Protein 4FK9 (pdb70)

Nearest PDB structures (foldseek):
  4fk9-assembly1_A  TM=1.003E+00  e=1.245E-72  Streptomyces sp. SirexAA-E
  3wsu-assembly2_B  TM=1.000E+00  e=9.351E-59  Streptomyces thermolilacinus
  4y7e-assembly1_A  TM=9.991E-01  e=8.243E-59  Streptomyces thermolilacinus
  1bqc-assembly1_A  TM=9.836E-01  e=2.070E-48  Thermobifida fusca
  2man-assembly1_A  TM=9.759E-01  e=9.393E-48  Thermobifida fusca

Radius of gyration: 19.08 Å; Cα contacts (8 Å, |Δi|>4): 716; chains: 1; bounding box: 40×69×50 Å

B-factor: mean 12.65, std 7.46, range [4.68, 50.33]

Solvent-accessible surface area: 13234 Å² total; per-residue (Å²): 159,136,120,134,134,157,95,168,102,165,133,141,200,167,129,97,74,35,3,1,48,18,50,142,17,81,12,12,3,47,92,49,67,70,12,40,5,2,0,0,0,1,5,4,17,90,68,100,73,58,61,113,3,0,23,26,0,40,90,13,33,0,1,0,0,0,0,0,0,0,6,36,108,99,80,87,106,16,44,49,128,44,0,38,70,6,4,58,124,0,64,69,47,112,0,0,1,0,0,0,0,16,1,1,18,0,73,48,93,42,108,44,5,1,50,11,75,63,0,0,72,17,0,60,56,3,55,135,40,0,56,57,37,18,48,43,0,0,0,0,1,1,2,18,4,28,0,77,49,100,5,69,23,0,24,74,46,2,29,54,4,0,90,63,0,24,94,30,45,5,18,0,0,0,0,5,1,0,0,7,78,0,31,4,159,112,20,18,0,88,80,46,0,144,68,0,44,87,23,5,113,64,16,12,0,8,0,1,0,0,0,38,11,29,9,56,59,52,70,85,0,43,74,6,0,53,29,4,61,122,57,45,14,1,5,2,0,0,7,0,1,2,41,69,75,160,171,25,76,2,29,34,78,23,1,1,31,6,0,73,139,45,18,10,7,1,0,0,24,1,3,1,20,38,149,90,70,69,32,6,0,0,53,109,26,47,71,122,120,58,18,102,6,0,88,42,0,12,100,13,90,28,0,0,79,117,20,22,195,70,2,79,50,50

Structure (mmCIF, N/CA/C/O backbone):
data_4FK9
#
_entry.id   4FK9
#
_cell.length_a   62.805
_cell.length_b   102.360
_cell.length_c   45.346
_cell.angle_alpha   90.000
_cell.angle_beta   90.000
_cell.angle_gamma   90.000
#
_symmetry.space_group_name_H-M   'P 21 21 2'
#
loop_
_entity.id
_entity.type
_entity.pdbx_description
1 polymer 'Cellulose-binding family II'
2 non-polymer 'MAGNESIUM ION'
3 non-polymer 'CHLORIDE ION'
4 water water
#
loop_
_atom_site.group_PDB
_atom_site.id
_atom_site.type_symbol
_atom_site.label_atom_id
_atom_site.label_alt_id
_atom_site.label_comp_id
_atom_site.label_asym_id
_atom_site.label_entity_id
_atom_site.label_seq_id
_atom_site.pdbx_PDB_ins_code
_atom_site.Cartn_x
_atom_site.Cartn_y
_atom_site.Cartn_z
_atom_site.occupancy
_atom_site.B_iso_or_equiv
_atom_site.auth_seq_id
_atom_site.auth_comp_id
_atom_site.auth_asym_id
_atom_site.auth_atom_id
_atom_site.pdbx_PDB_model_num
ATOM 1 N N . HIS A 1 5 ? -29.820 -32.261 -41.557 1.00 25.54 35 HIS A N 1
ATOM 2 C CA . HIS A 1 5 ? -28.396 -32.427 -41.286 1.00 24.88 35 HIS A CA 1
ATOM 3 C C . HIS A 1 5 ? -27.744 -31.069 -41.074 1.00 24.60 35 HIS A C 1
ATOM 4 O O . HIS A 1 5 ? -28.147 -30.077 -41.681 1.00 25.54 35 HIS A O 1
ATOM 9 N N . HIS A 1 6 ? -26.721 -31.017 -40.233 0.53 22.92 36 HIS A N 1
ATOM 10 C CA . HIS A 1 6 ? -25.984 -29.779 -40.045 0.53 20.92 36 HIS A CA 1
ATOM 11 C C . HIS A 1 6 ? -25.054 -29.541 -41.238 0.53 19.96 36 HIS A C 1
ATOM 12 O O . HIS A 1 6 ? -24.492 -30.481 -41.791 0.53 19.90 36 HIS A O 1
ATOM 27 N N . HIS A 1 7 ? -24.899 -28.281 -41.631 0.54 19.52 37 HIS A N 1
ATOM 28 C CA . HIS A 1 7 ? -24.097 -27.933 -42.804 0.54 19.46 37 HIS A CA 1
ATOM 29 C C . HIS A 1 7 ? -22.642 -28.406 -42.672 0.54 18.72 37 HIS A C 1
ATOM 30 O O . HIS A 1 7 ? -21.946 -28.605 -43.664 0.54 17.97 37 HIS A O 1
ATOM 45 N N . HIS A 1 8 ? -22.205 -28.579 -41.433 1.00 18.83 38 HIS A N 1
ATOM 46 C CA . HIS A 1 8 ? -20.918 -29.190 -41.110 1.00 17.97 38 HIS A CA 1
ATOM 47 C C . HIS A 1 8 ? -19.725 -28.463 -41.750 1.00 17.95 38 HIS A C 1
ATOM 48 O O . HIS A 1 8 ? -18.746 -29.085 -42.158 1.00 20.34 38 HIS A O 1
ATOM 63 N N . HIS A 1 9 ? -19.785 -27.139 -41.751 0.57 16.33 39 HIS A N 1
ATOM 64 C CA . HIS A 1 9 ? -18.723 -26.322 -42.319 0.57 15.77 39 HIS A CA 1
ATOM 65 C C . HIS A 1 9 ? -17.730 -26.020 -41.208 0.57 14.35 39 HIS A C 1
ATOM 66 O O . HIS A 1 9 ? -18.096 -25.967 -40.031 0.57 13.52 39 HIS A O 1
ATOM 81 N N . HIS A 1 10 ? -16.475 -25.833 -41.599 1.00 14.87 40 HIS A N 1
ATOM 82 C CA . HIS A 1 10 ? -15.402 -25.472 -40.684 1.00 14.89 40 HIS A CA 1
ATOM 83 C C . HIS A 1 10 ? -14.605 -24.287 -41.201 1.00 17.22 40 HIS A C 1
ATOM 84 O O . HIS A 1 10 ? -13.534 -24.429 -41.798 1.00 17.95 40 HIS A O 1
ATOM 99 N N . ALA A 1 11 ? -15.169 -23.109 -40.974 1.00 19.05 41 ALA A N 1
ATOM 100 C CA . ALA A 1 11 ? -14.555 -21.857 -41.371 1.00 20.89 41 ALA A CA 1
ATOM 101 C C . ALA A 1 11 ? -13.875 -21.203 -40.175 1.00 22.10 41 ALA A C 1
ATOM 102 O O . ALA A 1 11 ? -14.206 -21.476 -39.019 1.00 19.07 41 ALA A O 1
ATOM 109 N N . ILE A 1 12 ? -12.919 -20.325 -40.454 1.00 27.43 42 ILE A N 1
ATOM 110 C CA . ILE A 1 12 ? -12.377 -19.458 -39.420 1.00 32.74 42 ILE A CA 1
ATOM 111 C C . ILE A 1 12 ? -12.695 -18.020 -39.797 1.00 36.39 42 ILE A C 1
ATOM 112 O O . ILE A 1 12 ? -12.781 -17.680 -40.977 1.00 37.16 42 ILE A O 1
ATOM 128 N N . ALA A 1 13 ? -12.891 -17.181 -38.788 0.53 39.11 43 ALA A N 1
ATOM 129 C CA . ALA A 1 13 ? -13.341 -15.817 -39.020 0.53 41.51 43 ALA A CA 1
ATOM 130 C C . ALA A 1 13 ? -12.178 -14.844 -39.130 0.53 41.87 43 ALA A C 1
ATOM 131 O O . ALA A 1 13 ? -11.328 -14.773 -38.243 0.53 43.57 43 ALA A O 1
ATOM 138 N N . GLU A 1 14 ? -12.140 -14.104 -40.233 0.0000 30.00 44 GLU A N 1
ATOM 139 C CA . GLU A 1 14 ? -11.307 -12.916 -40.317 0.0000 30.00 44 GLU A CA 1
ATOM 140 C C . GLU A 1 14 ? -12.084 -11.798 -39.644 0.0000 30.00 44 GLU A C 1
ATOM 141 O O . GLU A 1 14 ? -13.314 -11.831 -39.609 0.0000 30.00 44 GLU A O 1
ATOM 153 N N . ASN A 1 15 ? -11.379 -10.812 -39.105 0.0000 30.00 45 ASN A N 1
ATOM 154 C CA . ASN A 1 15 ? -12.051 -9.691 -38.464 0.0000 30.00 45 ASN A CA 1
ATOM 155 C C . ASN A 1 15 ? -12.698 -8.796 -39.515 0.0000 30.00 45 ASN A C 1
ATOM 156 O O . ASN A 1 15 ? -12.190 -8.668 -40.629 0.0000 30.00 45 ASN A O 1
ATOM 166 N N . LEU A 1 16 ? -13.824 -8.188 -39.157 1.00 33.56 46 LEU A N 1
ATOM 167 C CA . LEU A 1 16 ? -14.550 -7.309 -40.069 1.00 30.61 46 LEU A CA 1
ATOM 168 C C . LEU A 1 16 ? -13.597 -6.379 -40.814 1.00 26.55 46 LEU A C 1
ATOM 169 O O . LEU A 1 16 ? -12.700 -5.782 -40.212 1.00 26.40 46 LEU A O 1
ATOM 185 N N . TYR A 1 17 ? -13.794 -6.267 -42.126 1.00 22.94 47 TYR A N 1
ATOM 186 C CA . TYR A 1 17 ? -12.971 -5.400 -42.960 1.00 19.88 47 TYR A CA 1
ATOM 187 C C . TYR A 1 17 ? -13.120 -3.961 -42.466 1.00 17.75 47 TYR A C 1
ATOM 188 O O . TYR A 1 17 ? -12.130 -3.247 -42.297 1.00 17.90 47 TYR A O 1
ATOM 206 N N . PHE A 1 18 ? -14.363 -3.547 -42.230 1.00 15.95 48 PHE A N 1
ATOM 207 C CA . PHE A 1 18 ? -14.672 -2.183 -41.807 1.00 14.44 48 PHE A CA 1
ATOM 208 C C . PHE A 1 18 ? -15.198 -2.208 -40.387 1.00 14.95 48 PHE A C 1
ATOM 209 O O . PHE A 1 18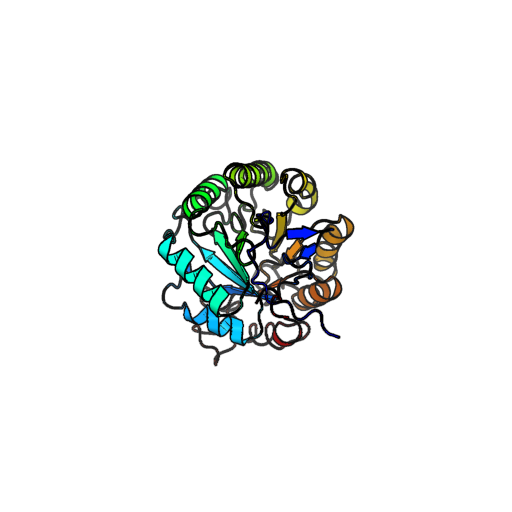 ? -16.039 -3.039 -40.038 1.00 15.77 48 PHE A O 1
ATOM 226 N N . GLN A 1 19 ? -14.673 -1.307 -39.564 1.00 14.55 49 GLN A N 1
ATOM 227 C CA . GLN A 1 19 ? -15.122 -1.140 -38.188 1.00 15.18 49 GLN A CA 1
ATOM 228 C C . GLN A 1 19 ? -15.115 0.335 -37.843 1.00 14.42 49 GLN A C 1
ATOM 229 O O . GLN A 1 19 ? -14.399 1.112 -38.462 1.00 15.97 49 GLN A O 1
ATOM 243 N N . SER A 1 20 ? -15.894 0.716 -36.839 1.00 13.80 50 SER A N 1
ATOM 244 C CA . SER A 1 20 ? -15.962 2.110 -36.417 1.00 13.31 50 SER A CA 1
ATOM 245 C C . SER A 1 20 ? -14.786 2.507 -35.542 1.00 11.20 50 SER A C 1
ATOM 246 O O . SER A 1 20 ? -14.361 1.752 -34.669 1.00 11.88 50 SER A O 1
ATOM 254 N N . ALA A 1 21 ? -14.282 3.717 -35.754 1.00 9.90 51 ALA A N 1
ATOM 255 C CA . ALA A 1 21 ? -13.274 4.268 -34.856 1.00 9.20 51 ALA A CA 1
ATOM 256 C C . ALA A 1 21 ? -13.863 4.503 -33.462 1.00 8.47 51 ALA A C 1
ATOM 257 O O . ALA A 1 21 ? -13.198 4.257 -32.460 1.00 9.45 51 ALA A O 1
ATOM 264 N N . ALA A 1 22 ? -15.090 5.011 -33.393 1.00 7.82 52 ALA A N 1
ATOM 265 C CA . ALA A 1 22 ? -15.710 5.304 -32.104 1.00 7.75 52 ALA A CA 1
ATOM 266 C C . ALA A 1 22 ? -16.056 4.016 -31.376 1.00 6.92 52 ALA A C 1
ATOM 267 O O . ALA A 1 22 ? -16.446 3.019 -31.998 1.00 8.77 52 ALA A O 1
ATOM 274 N N . GLY A 1 23 ? -15.937 4.072 -30.054 1.00 6.51 53 GLY A N 1
ATOM 275 C CA . GLY A 1 23 ? -16.336 3.000 -29.159 1.00 6.36 53 GLY A CA 1
ATOM 276 C C . GLY A 1 23 ? -17.515 3.503 -28.335 1.00 6.26 53 GLY A C 1
ATOM 277 O O . GLY A 1 23 ? -18.654 3.480 -28.788 1.00 7.09 53 GLY A O 1
ATOM 281 N N . LEU A 1 24 ? -17.241 3.996 -27.130 1.00 6.24 54 LEU A N 1
ATOM 282 C CA . LEU A 1 24 ? -18.232 4.752 -26.366 1.00 6.50 54 LEU A CA 1
ATOM 283 C C . LEU A 1 24 ? -18.679 5.937 -27.202 1.00 6.52 54 LEU A C 1
ATOM 284 O O . LEU A 1 24 ? -17.854 6.648 -27.779 1.00 7.06 54 LEU A O 1
ATOM 300 N N . HIS A 1 25 ? -19.981 6.167 -27.275 1.00 6.89 55 HIS A N 1
ATOM 301 C CA . HIS A 1 25 ? -20.489 7.231 -28.116 1.00 7.17 55 HIS A CA 1
ATOM 302 C C . HIS A 1 25 ? -21.822 7.724 -27.572 1.00 7.30 55 HIS A C 1
ATOM 303 O O . HIS A 1 25 ? -22.373 7.150 -26.635 1.00 8.22 55 HIS A O 1
ATOM 318 N N . ILE A 1 26 ? -22.338 8.788 -28.165 1.00 7.53 56 ILE A N 1
ATOM 319 C CA . ILE A 1 26 ? -23.615 9.357 -27.766 1.00 8.26 56 ILE A CA 1
ATOM 320 C C . ILE A 1 26 ? -24.681 8.992 -28.785 1.00 9.44 56 ILE A C 1
ATOM 321 O O . ILE A 1 26 ? -24.476 9.115 -29.993 1.00 10.95 56 ILE A O 1
ATOM 337 N N . SER A 1 27 ? -25.825 8.551 -28.284 1.00 10.02 57 SER A N 1
ATOM 338 C CA . SER A 1 27 ? -26.997 8.289 -29.110 1.00 12.02 57 SER A CA 1
ATOM 339 C C . SER A 1 27 ? -28.212 8.835 -28.378 1.00 11.90 57 SER A C 1
ATOM 340 O O . SER A 1 27 ? -28.467 8.456 -27.236 1.00 11.09 57 SER A O 1
ATOM 348 N N . ASP A 1 28 ? -28.929 9.749 -29.021 1.00 13.34 58 ASP A N 1
ATOM 349 C CA . ASP A 1 28 ? -30.150 10.303 -28.448 1.00 14.84 58 ASP A CA 1
ATOM 350 C C . ASP A 1 28 ? -29.942 10.823 -27.028 1.00 12.85 58 ASP A C 1
ATOM 351 O O . ASP A 1 28 ? -30.750 10.588 -26.127 1.00 13.28 58 ASP A O 1
ATOM 360 N N . GLY A 1 29 ? -28.847 11.541 -26.833 1.00 12.10 59 GLY A N 1
ATOM 361 C CA . GLY A 1 29 ? -28.611 12.210 -25.570 1.00 11.34 59 GLY A CA 1
ATOM 362 C C . GLY A 1 29 ? -28.147 11.307 -24.446 1.00 9.32 59 GLY A C 1
ATOM 363 O O . GLY A 1 29 ? -28.151 11.735 -23.294 1.00 10.16 59 GLY A O 1
ATOM 367 N N . ARG A 1 30 ? -27.740 10.080 -24.766 1.00 8.71 60 ARG A N 1
ATOM 368 C CA . ARG A 1 30 ? -27.278 9.129 -23.761 1.00 7.95 60 ARG A CA 1
ATOM 369 C C . ARG A 1 30 ? -25.941 8.530 -24.176 1.00 7.35 60 ARG A C 1
ATOM 370 O O . ARG A 1 30 ? -25.580 8.534 -25.352 1.00 8.59 60 ARG A O 1
ATOM 391 N N . LEU A 1 31 ? -25.197 8.036 -23.187 1.00 7.05 61 LEU A N 1
ATOM 392 C CA . LEU A 1 31 ? -23.895 7.415 -23.413 1.00 7.18 61 LEU A CA 1
ATOM 393 C C . LEU A 1 31 ? -24.095 5.926 -23.633 1.00 6.64 61 LEU A C 1
ATOM 394 O O . LEU A 1 31 ? -24.712 5.250 -22.802 1.00 7.63 61 LEU A O 1
ATOM 410 N N . VAL A 1 32 ? -23.586 5.421 -24.748 1.00 7.20 62 VAL A N 1
ATOM 411 C CA . VAL A 1 32 ? -23.777 4.037 -25.124 1.00 7.82 62 VAL A CA 1
ATOM 412 C C . VAL A 1 32 ? -22.439 3.416 -25.511 1.00 7.39 62 VAL A C 1
ATOM 413 O O . VAL A 1 32 ? -21.531 4.077 -26.026 1.00 8.53 62 VAL A O 1
ATOM 426 N N . GLU A 1 33 ? -22.305 2.129 -25.223 1.00 7.50 63 GLU A N 1
ATOM 427 C CA . GLU A 1 33 ? -21.119 1.383 -25.598 1.00 7.54 63 GLU A CA 1
ATOM 428 C C . GLU A 1 33 ? -21.168 1.057 -27.093 1.00 8.44 63 GLU A C 1
ATOM 429 O O . GLU A 1 33 ? -22.201 1.247 -27.752 1.00 9.59 63 GLU A O 1
ATOM 441 N N . GLY A 1 34 ? -20.056 0.573 -27.641 1.00 8.80 64 GLY A N 1
ATOM 442 C CA . GLY A 1 34 ? -20.011 0.239 -29.058 1.00 10.15 64 GLY A CA 1
ATOM 443 C C . GLY A 1 34 ? -21.056 -0.789 -29.470 1.00 10.84 64 GLY A C 1
ATOM 444 O O . GLY A 1 34 ? -21.531 -0.782 -30.598 1.00 12.84 64 GLY A O 1
ATOM 448 N N . ASN A 1 35 ? -21.410 -1.676 -28.543 1.00 10.42 65 ASN A N 1
ATOM 449 C CA . ASN A 1 35 ? -22.425 -2.688 -28.785 1.00 12.01 65 ASN A CA 1
ATOM 450 C C . ASN A 1 35 ? -23.854 -2.173 -28.645 1.00 12.70 65 ASN A C 1
ATOM 451 O O . ASN A 1 35 ? -24.796 -2.942 -28.790 1.00 14.47 65 ASN A O 1
ATOM 462 N N . GLY A 1 36 ? -24.016 -0.877 -28.389 1.00 12.08 66 GLY A N 1
ATOM 463 C CA . GLY A 1 36 ? -25.329 -0.268 -28.303 1.00 12.35 66 GLY A CA 1
ATOM 464 C C . GLY A 1 36 ? -25.927 -0.174 -26.909 1.00 11.96 66 GLY A C 1
ATOM 465 O O . GLY A 1 36 ? -26.968 0.462 -26.739 1.00 13.83 66 GLY A O 1
ATOM 469 N N . ASN A 1 37 ? -25.305 -0.808 -25.918 1.00 10.06 67 ASN A N 1
ATOM 470 C CA . ASN A 1 37 ? -25.873 -0.821 -24.580 1.00 9.48 67 ASN A CA 1
ATOM 471 C C . ASN A 1 37 ? -25.680 0.502 -23.843 1.00 8.37 67 ASN A C 1
ATOM 472 O O . ASN A 1 37 ? -24.582 1.054 -23.797 1.00 8.75 67 ASN A O 1
ATOM 483 N N . ASP A 1 38 ? -26.756 0.999 -23.247 1.00 8.32 68 ASP A N 1
ATOM 484 C CA . ASP A 1 38 ? -26.711 2.206 -22.435 1.00 8.27 68 ASP A CA 1
ATOM 485 C C . ASP A 1 38 ? -25.738 2.026 -21.276 1.00 7.74 68 ASP A C 1
ATOM 486 O O . ASP A 1 38 ? -25.721 0.957 -20.652 1.00 8.64 68 ASP A O 1
ATOM 495 N N . PHE A 1 39 ? -24.967 3.066 -20.965 1.00 7.16 69 PHE A N 1
ATOM 496 C CA . PHE A 1 39 ? -23.999 3.013 -19.881 1.00 7.11 69 PHE A CA 1
ATOM 497 C C . PHE A 1 39 ? -24.210 4.203 -18.946 1.00 7.09 69 PHE A C 1
ATOM 498 O O . PHE A 1 39 ? -24.167 5.373 -19.378 1.00 7.67 69 PHE A O 1
ATOM 515 N N . VAL A 1 40 ? -24.432 3.894 -17.665 1.00 6.62 70 VAL A N 1
ATOM 516 C CA . VAL A 1 40 ? -24.667 4.902 -16.638 1.00 6.88 70 VAL A CA 1
ATOM 517 C C . VAL A 1 40 ? -23.490 4.852 -15.661 1.00 6.57 70 VAL A C 1
ATOM 518 O O . VAL A 1 40 ? -23.338 3.894 -14.883 1.00 6.61 70 VAL A O 1
ATOM 531 N N . MET A 1 41 ? -22.621 5.856 -15.720 1.00 6.20 71 MET A N 1
ATOM 532 C CA . MET A 1 41 ? -21.435 5.863 -14.866 1.00 6.17 71 MET A CA 1
ATOM 533 C C . MET A 1 41 ? -21.837 5.930 -13.398 1.00 5.79 71 MET A C 1
ATOM 534 O O . MET A 1 41 ? -22.690 6.740 -13.009 1.00 6.06 71 MET A O 1
ATOM 548 N N . ARG A 1 42 ? -21.195 5.087 -12.592 1.00 5.64 72 ARG A N 1
ATOM 549 C CA . ARG A 1 42 ? -21.340 5.096 -11.140 1.00 6.20 72 ARG A CA 1
ATOM 550 C C . ARG A 1 42 ? -19.934 4.885 -10.610 1.00 6.19 72 ARG A C 1
ATOM 551 O O . ARG A 1 42 ? -19.427 3.765 -10.598 1.00 7.59 72 ARG A O 1
ATOM 572 N N . GLY A 1 43 ? -19.273 5.959 -10.202 1.00 6.41 73 GLY A N 1
ATOM 573 C CA . GLY A 1 43 ? -17.864 5.845 -9.917 1.00 7.00 73 GLY A CA 1
ATOM 574 C C . GLY A 1 43 ? -17.309 6.888 -8.992 1.00 5.81 73 GLY A C 1
ATOM 575 O O . GLY A 1 43 ? -18.034 7.587 -8.287 1.00 6.04 73 GLY A O 1
ATOM 579 N N . ILE A 1 44 ? -15.983 6.968 -9.018 1.00 5.59 74 ILE A N 1
ATOM 580 C CA . ILE A 1 44 ? -15.197 7.669 -8.019 1.00 5.42 74 ILE A CA 1
ATOM 581 C C . ILE A 1 44 ? -14.024 8.373 -8.699 1.00 5.12 74 ILE A C 1
ATOM 582 O O . ILE A 1 44 ? -13.397 7.815 -9.594 1.00 5.90 74 ILE A O 1
ATOM 598 N N . ASN A 1 45 ? -13.734 9.590 -8.238 1.00 5.07 75 ASN A N 1
ATOM 599 C CA . ASN A 1 45 ? -12.529 10.328 -8.615 1.00 5.23 75 ASN A CA 1
ATOM 600 C C . ASN A 1 45 ? -11.327 9.892 -7.771 1.00 5.44 75 ASN A C 1
ATOM 601 O O . ASN A 1 45 ? -11.449 9.766 -6.557 1.00 6.16 75 ASN A O 1
ATOM 612 N N . HIS A 1 46 ? -10.185 9.683 -8.423 1.00 5.56 76 HIS A N 1
ATOM 613 C CA . HIS A 1 46 ? -8.926 9.366 -7.755 1.00 5.62 76 HIS A CA 1
ATOM 614 C C . HIS A 1 46 ? -7.845 10.354 -8.183 1.00 5.77 76 HIS A C 1
ATOM 615 O O . HIS A 1 46 ? -7.571 10.511 -9.383 1.00 5.57 76 HIS A O 1
ATOM 630 N N . ALA A 1 47 ? -7.232 11.000 -7.188 1.00 5.95 77 ALA A N 1
ATOM 631 C CA . ALA A 1 47 ? -6.245 12.054 -7.386 1.00 6.53 77 ALA A CA 1
ATOM 632 C C . ALA A 1 47 ? -4.841 11.505 -7.707 1.00 6.40 77 ALA A C 1
ATOM 633 O O . ALA A 1 47 ? -3.850 11.789 -7.022 1.00 7.36 77 ALA A O 1
ATOM 640 N N . HIS A 1 48 ? -4.761 10.749 -8.792 1.00 6.17 78 HIS A N 1
ATOM 641 C CA . HIS A 1 48 ? -3.545 10.063 -9.193 1.00 6.15 78 HIS A CA 1
ATOM 642 C C . HIS A 1 48 ? -2.329 10.984 -9.288 1.00 6.10 78 HIS A C 1
ATOM 643 O O . HIS A 1 48 ? -1.244 10.621 -8.814 1.00 6.43 78 HIS A O 1
ATOM 658 N N . THR A 1 49 ? -2.473 12.154 -9.913 1.00 6.07 79 THR A N 1
ATOM 659 C CA . THR A 1 49 ? -1.295 12.977 -10.167 1.00 6.70 79 THR A CA 1
ATOM 660 C C . THR A 1 49 ? -0.585 13.416 -8.887 1.00 7.32 79 THR A C 1
ATOM 661 O O . THR A 1 49 ? 0.627 13.635 -8.886 1.00 8.03 79 THR A O 1
ATOM 672 N N . TRP A 1 50 ? -1.333 13.540 -7.795 1.00 7.17 80 TRP A N 1
ATOM 673 C CA . TRP A 1 50 ? -0.757 13.966 -6.521 1.00 8.43 80 TRP A CA 1
ATOM 674 C C . TRP A 1 50 ? -0.369 12.792 -5.622 1.00 8.15 80 TRP A C 1
ATOM 675 O O . TRP A 1 50 ? 0.321 12.996 -4.628 1.00 9.85 80 TRP A O 1
ATOM 696 N N . TYR A 1 51 ? -0.793 11.581 -5.986 1.00 7.67 81 TYR A N 1
ATOM 697 C CA . TYR A 1 51 ? -0.591 10.371 -5.188 1.00 7.67 81 TYR A CA 1
ATOM 698 C C . TYR A 1 51 ? -0.105 9.208 -6.055 1.00 7.48 81 TYR A C 1
ATOM 699 O O . TYR A 1 51 ? -0.774 8.183 -6.181 1.00 7.75 81 TYR A O 1
ATOM 717 N N . PRO A 1 52 ? 1.097 9.348 -6.633 1.00 8.50 82 PRO A N 1
ATOM 718 C CA . PRO A 1 52 ? 1.618 8.287 -7.505 1.00 9.34 82 PRO A CA 1
ATOM 719 C C . PRO A 1 52 ? 1.839 6.951 -6.778 1.00 9.10 82 PRO A C 1
ATOM 720 O O . PRO A 1 52 ? 1.869 5.912 -7.441 1.00 10.12 82 PRO A O 1
ATOM 731 N N . GLY A 1 53 ? 1.992 6.976 -5.458 1.00 8.95 83 GLY A N 1
ATOM 732 C CA . GLY A 1 53 ? 2.186 5.764 -4.686 1.00 9.08 83 GLY A CA 1
ATOM 733 C C . GLY A 1 53 ? 0.903 5.066 -4.275 1.00 8.32 83 GLY A C 1
ATOM 734 O O . GLY A 1 53 ? 0.965 4.102 -3.514 1.00 10.04 83 GLY A O 1
ATOM 738 N N . GLU A 1 54 ? -0.244 5.523 -4.777 1.00 7.63 84 GLU A N 1
ATOM 739 C CA . GLU A 1 54 ? -1.543 4.981 -4.370 1.00 7.81 84 GLU A CA 1
ATOM 740 C C . GLU A 1 54 ? -2.319 4.386 -5.550 1.00 7.48 84 GLU A C 1
ATOM 741 O O . GLU A 1 54 ? -3.543 4.473 -5.607 1.00 7.76 84 GLU A O 1
ATOM 753 N N . THR A 1 55 ? -1.625 3.742 -6.482 1.00 7.51 85 THR A N 1
ATOM 754 C CA . THR A 1 55 ? -2.312 3.199 -7.645 1.00 8.07 85 THR A CA 1
ATOM 755 C C . THR A 1 55 ? -3.202 2.002 -7.327 1.00 7.40 85 THR A C 1
ATOM 756 O O . THR A 1 55 ? -4.110 1.688 -8.108 1.00 7.95 85 THR A O 1
ATOM 767 N N . GLN A 1 56 ? -2.993 1.364 -6.178 1.00 7.34 86 GLN A N 1
ATOM 768 C CA . GLN A 1 56 ? -3.897 0.315 -5.724 1.00 7.76 86 GLN A CA 1
ATOM 769 C C . GLN A 1 56 ? -5.328 0.847 -5.541 1.00 7.01 86 GLN A C 1
ATOM 770 O O . GLN A 1 56 ? -6.282 0.062 -5.525 1.00 7.61 86 GLN A O 1
ATOM 784 N N . SER A 1 57 ? -5.478 2.169 -5.450 1.00 6.86 87 SER A N 1
ATOM 785 C CA . SER A 1 57 ? -6.798 2.784 -5.396 1.00 7.11 87 SER A CA 1
ATOM 786 C C . SER A 1 57 ? -7.694 2.337 -6.540 1.00 6.74 87 SER A C 1
ATOM 787 O O . SER A 1 57 ? -8.903 2.265 -6.368 1.00 7.11 87 SER A O 1
ATOM 795 N N . LEU A 1 58 ? -7.141 2.072 -7.726 1.00 6.78 88 LEU A N 1
ATOM 796 C CA . LEU A 1 58 ? -7.983 1.682 -8.866 1.00 7.17 88 LEU A CA 1
ATOM 797 C C . LEU A 1 58 ? -8.693 0.353 -8.573 1.00 6.91 88 LEU A C 1
ATOM 798 O O . LEU A 1 58 ? -9.918 0.242 -8.713 1.00 7.41 88 LEU A O 1
ATOM 814 N N . ALA A 1 59 ? -7.942 -0.659 -8.152 1.00 7.45 89 ALA A N 1
ATOM 815 C CA . ALA A 1 59 ? -8.545 -1.938 -7.792 1.00 7.92 89 ALA A CA 1
ATOM 816 C C . ALA A 1 59 ? -9.491 -1.796 -6.590 1.00 7.64 89 ALA A C 1
ATOM 817 O O . ALA A 1 59 ? -10.548 -2.442 -6.534 1.00 7.77 89 ALA A O 1
ATOM 824 N N . ASP A 1 60 ? -9.131 -0.959 -5.622 1.00 7.26 90 ASP A N 1
ATOM 825 C CA . ASP A 1 60 ? -10.007 -0.784 -4.460 1.00 7.47 90 ASP A CA 1
ATOM 826 C C . ASP A 1 60 ? -11.336 -0.128 -4.889 1.00 7.02 90 ASP A C 1
ATOM 827 O O . ASP A 1 60 ? -12.398 -0.485 -4.388 1.00 7.97 90 ASP A O 1
ATOM 836 N N . ILE A 1 61 ? -11.266 0.835 -5.805 1.00 6.78 91 ILE A N 1
ATOM 837 C CA . ILE A 1 61 ? -12.453 1.468 -6.358 1.00 6.65 91 ILE A CA 1
ATOM 838 C C . ILE A 1 61 ? -13.322 0.432 -7.076 1.00 6.61 91 ILE A C 1
ATOM 839 O O . ILE A 1 61 ? -14.536 0.390 -6.893 1.00 6.88 91 ILE A O 1
ATOM 855 N N . LYS A 1 62 ? -12.728 -0.437 -7.885 1.00 6.70 92 LYS A N 1
ATOM 856 C CA . LYS A 1 62 ? -13.513 -1.490 -8.524 1.00 6.88 92 LYS A CA 1
ATOM 857 C C . LYS A 1 62 ? -14.209 -2.370 -7.475 1.00 7.26 92 LYS A C 1
ATOM 858 O O . LYS A 1 62 ? -15.349 -2.800 -7.687 1.00 7.57 92 LYS A O 1
ATOM 877 N N . ALA A 1 63 ? -13.535 -2.646 -6.361 1.00 7.73 93 ALA A N 1
ATOM 878 C CA . ALA A 1 63 ? -14.097 -3.514 -5.329 1.00 8.44 93 ALA A CA 1
ATOM 879 C C . ALA A 1 63 ? -15.368 -2.942 -4.687 1.00 8.74 93 ALA A C 1
ATOM 880 O O . ALA A 1 63 ? -16.134 -3.690 -4.095 1.00 9.91 93 ALA A O 1
ATOM 887 N N . THR A 1 64 ? -15.589 -1.634 -4.789 1.00 8.21 94 THR A N 1
ATOM 888 C CA . THR A 1 64 ? -16.845 -1.028 -4.327 1.00 8.69 94 THR A CA 1
ATOM 889 C C . THR A 1 64 ? -18.050 -1.388 -5.199 1.00 9.05 94 THR A C 1
ATOM 890 O O . THR A 1 64 ? -19.189 -1.165 -4.798 1.00 10.26 94 THR A O 1
ATOM 901 N N . GLY A 1 65 ? -17.793 -1.892 -6.404 1.00 8.40 95 GLY A N 1
ATOM 902 C CA . GLY A 1 65 ? -18.831 -2.072 -7.401 1.00 8.46 95 GLY A CA 1
ATOM 903 C C . GLY A 1 65 ? -18.828 -0.983 -8.461 1.00 7.65 95 GLY A C 1
ATOM 904 O O . GLY A 1 65 ? -19.506 -1.128 -9.479 1.00 8.02 95 GLY A O 1
ATOM 908 N N . ALA A 1 66 ? -18.077 0.096 -8.234 1.00 7.02 96 ALA A N 1
ATOM 909 C CA . ALA A 1 66 ? -17.951 1.190 -9.200 1.00 6.72 96 ALA A CA 1
ATOM 910 C C . ALA A 1 66 ? -17.638 0.636 -10.588 1.00 6.36 96 ALA A C 1
ATOM 911 O O . ALA A 1 66 ? -16.866 -0.322 -10.724 1.00 6.91 96 ALA A O 1
ATOM 918 N N . ASN A 1 67 ? -18.199 1.289 -11.606 1.00 6.02 97 ASN A N 1
ATOM 919 C CA . ASN A 1 67 ? -17.970 0.896 -12.991 1.00 5.78 97 ASN A CA 1
ATOM 920 C C . ASN A 1 67 ? -17.024 1.839 -13.752 1.00 5.45 97 ASN A C 1
ATOM 921 O O . ASN A 1 67 ? -16.649 1.526 -14.882 1.00 5.64 97 ASN A O 1
ATOM 932 N N . THR A 1 68 ? -16.639 2.947 -13.119 1.00 5.23 98 THR A N 1
ATOM 933 C CA . THR A 1 68 ? -15.863 4.014 -13.736 1.00 5.18 98 THR A CA 1
ATOM 934 C C . THR A 1 68 ? -14.976 4.660 -12.679 1.00 5.23 98 THR A C 1
ATOM 935 O O . THR A 1 68 ? -15.389 4.798 -11.520 1.00 5.73 98 THR A O 1
ATOM 946 N N . VAL A 1 69 ? -13.786 5.085 -13.097 1.00 5.16 99 VAL A N 1
ATOM 947 C CA . VAL A 1 69 ? -12.919 5.917 -12.280 1.00 5.14 99 VAL A CA 1
ATOM 948 C C . VAL A 1 69 ? -12.550 7.151 -13.101 1.00 4.90 99 VAL A C 1
ATOM 949 O O . VAL A 1 69 ? -12.288 7.043 -14.296 1.00 5.69 99 VAL A O 1
ATOM 962 N N . ARG A 1 70 ? -12.579 8.323 -12.461 1.00 4.84 100 ARG A N 1
ATOM 963 C CA . ARG A 1 70 ? -12.053 9.550 -13.044 1.00 4.90 100 ARG A CA 1
ATOM 964 C C . ARG A 1 70 ? -10.682 9.798 -12.431 1.00 4.95 100 ARG A C 1
ATOM 965 O O . ARG A 1 70 ? -10.543 9.906 -11.211 1.00 5.85 100 ARG A O 1
ATOM 986 N N . VAL A 1 71 ? -9.673 9.824 -13.295 1.00 4.99 101 VAL A N 1
ATOM 987 C CA . VAL A 1 71 ? -8.272 9.878 -12.907 1.00 5.26 101 VAL A CA 1
ATOM 988 C C . VAL A 1 71 ? -7.728 11.283 -13.139 1.00 5.18 101 VAL A C 1
ATOM 989 O O . VAL A 1 71 ? -7.725 11.790 -14.267 1.00 5.83 101 VAL A O 1
ATOM 1002 N N . VAL A 1 72 ? -7.255 11.901 -12.055 1.00 5.18 102 VAL A N 1
ATOM 1003 C CA . VAL A 1 72 ? -6.677 13.238 -12.106 1.00 5.61 102 VAL A CA 1
ATOM 1004 C C . VAL A 1 72 ? -5.260 13.158 -12.678 1.00 5.24 102 VAL A C 1
ATOM 1005 O O . VAL A 1 72 ? -4.380 12.532 -12.075 1.00 5.58 102 VAL A O 1
ATOM 1018 N N . LEU A 1 73 ? -5.054 13.807 -13.826 1.00 5.19 103 LEU A N 1
ATOM 1019 C CA . LEU A 1 73 ? -3.746 13.966 -14.454 1.00 5.32 103 LEU A CA 1
ATOM 1020 C C . LEU A 1 73 ? -3.328 15.435 -14.397 1.00 5.33 103 LEU A C 1
ATOM 1021 O O . LEU A 1 73 ? -4.154 16.325 -14.180 1.00 5.87 103 LEU A O 1
ATOM 1037 N N . SER A 1 74 ? -2.035 15.673 -14.630 1.00 5.50 104 SER A N 1
ATOM 1038 C CA . SER A 1 74 ? -1.519 17.008 -14.894 1.00 5.75 104 SER A CA 1
ATOM 1039 C C . SER A 1 74 ? -0.866 17.050 -16.272 1.00 5.60 104 SER A C 1
ATOM 1040 O O . SER A 1 74 ? -0.189 16.099 -16.689 1.00 6.29 104 SER A O 1
ATOM 1048 N N . ASP A 1 75 ? -1.073 18.177 -16.954 1.00 5.65 105 ASP A N 1
ATOM 1049 C CA . ASP A 1 75 ? -0.404 18.481 -18.209 1.00 6.43 105 ASP A CA 1
ATOM 1050 C C . ASP A 1 75 ? 0.899 19.264 -18.033 1.00 6.73 105 ASP A C 1
ATOM 1051 O O . ASP A 1 75 ? 1.500 19.699 -19.020 1.00 7.74 105 ASP A O 1
ATOM 1060 N N . GLY A 1 76 ? 1.365 19.428 -16.798 1.00 6.61 106 GLY A N 1
ATOM 1061 C CA . GLY A 1 76 ? 2.596 20.156 -16.544 1.00 7.43 106 GLY A CA 1
ATOM 1062 C C . GLY A 1 76 ? 2.496 21.670 -16.531 1.00 7.56 106 GLY A C 1
ATOM 1063 O O . GLY A 1 76 ? 3.507 22.328 -16.304 1.00 8.98 106 GLY A O 1
ATOM 1067 N N . TYR A 1 77 ? 1.321 22.250 -16.736 1.00 6.85 107 TYR A N 1
ATOM 1068 C CA . TYR A 1 77 ? 1.208 23.699 -16.631 1.00 7.28 107 TYR A CA 1
ATOM 1069 C C . TYR A 1 77 ? 1.406 24.155 -15.183 1.00 7.28 107 TYR A C 1
ATOM 1070 O O . TYR A 1 77 ? 2.063 25.166 -14.932 1.00 8.22 107 TYR A O 1
ATOM 1088 N N . ARG A 1 78 ? 0.825 23.408 -14.249 1.00 7.85 108 ARG A N 1
ATOM 1089 C CA . ARG A 1 78 ? 0.840 23.747 -12.831 1.00 8.08 108 ARG A CA 1
ATOM 1090 C C . ARG A 1 78 ? 1.487 22.655 -11.988 1.00 8.32 108 ARG A C 1
ATOM 1091 O O . ARG A 1 78 ? 2.342 22.944 -11.160 1.00 10.51 108 ARG A O 1
ATOM 1112 N N . TRP A 1 79 ? 1.066 21.409 -12.185 1.00 8.21 109 TRP A N 1
ATOM 1113 C CA . TRP A 1 79 ? 1.576 20.288 -11.421 1.00 9.01 109 TRP A CA 1
ATOM 1114 C C . TRP A 1 79 ? 2.562 19.479 -12.263 1.00 9.08 109 TRP A C 1
ATOM 1115 O O . TRP A 1 79 ? 3.116 19.996 -13.228 1.00 9.52 109 TRP A O 1
ATOM 1136 N N . SER A 1 80 ? 2.830 18.235 -11.878 1.00 10.61 110 SER A N 1
ATOM 1137 C CA . SER A 1 80 ? 3.869 17.453 -12.536 1.00 11.70 110 SER A CA 1
ATOM 1138 C C . SER A 1 80 ? 3.275 16.624 -13.666 1.00 9.89 110 SER A C 1
ATOM 1139 O O . SER A 1 80 ? 2.446 15.760 -13.426 1.00 10.18 110 SER A O 1
ATOM 1147 N N . GLU A 1 81 ? 3.701 16.885 -14.899 1.00 9.66 111 GLU A N 1
ATOM 1148 C CA . GLU A 1 81 ? 3.104 16.241 -16.064 1.00 8.83 111 GLU A CA 1
ATOM 1149 C C . GLU A 1 81 ? 3.098 14.725 -15.952 1.00 7.92 111 GLU A C 1
ATOM 1150 O O . GLU A 1 81 ? 4.134 14.122 -15.674 1.00 9.16 111 GLU A O 1
ATOM 1162 N N . ASN A 1 82 ? 1.950 14.105 -16.212 1.00 6.90 112 ASN A N 1
ATOM 1163 C CA . ASN A 1 82 ? 1.887 12.652 -16.275 1.00 6.50 112 ASN A CA 1
ATOM 1164 C C . ASN A 1 82 ? 2.366 12.174 -17.633 1.00 6.56 112 ASN A C 1
ATOM 1165 O O . ASN A 1 82 ? 1.828 12.568 -18.662 1.00 7.40 112 ASN A O 1
ATOM 1176 N N . SER A 1 83 ? 3.402 11.344 -17.626 1.00 6.44 113 SER A N 1
ATOM 1177 C CA . SER A 1 83 ? 4.054 10.911 -18.848 1.00 7.23 113 SER A CA 1
ATOM 1178 C C . SER A 1 83 ? 3.168 9.963 -19.643 1.00 6.72 113 SER A C 1
ATOM 1179 O O . SER A 1 83 ? 2.247 9.354 -19.107 1.00 6.17 113 SER A O 1
ATOM 1187 N N . PRO A 1 84 ? 3.481 9.778 -20.934 1.00 7.05 114 PRO A N 1
ATOM 1188 C CA . PRO A 1 84 ? 2.686 8.815 -21.708 1.00 7.35 114 PRO A CA 1
ATOM 1189 C C . PRO A 1 84 ? 2.784 7.397 -21.157 1.00 6.79 114 PRO A C 1
ATOM 1190 O O . PRO A 1 84 ? 1.821 6.637 -21.253 1.00 7.78 114 PRO A O 1
ATOM 1201 N N . GLU A 1 85 ? 3.939 7.034 -20.608 1.00 7.16 115 GLU A N 1
ATOM 1202 C CA . GLU A 1 85 ? 4.116 5.714 -20.006 1.00 7.37 115 GLU A CA 1
ATOM 1203 C C . GLU A 1 85 ? 3.222 5.543 -18.776 1.00 6.29 115 GLU A C 1
ATOM 1204 O O . GLU A 1 85 ? 2.563 4.510 -18.602 1.00 6.32 115 GLU A O 1
ATOM 1216 N N . ASP A 1 86 ? 3.208 6.558 -17.917 1.00 6.07 116 ASP A N 1
ATOM 1217 C CA . ASP A 1 86 ? 2.323 6.537 -16.765 1.00 6.21 116 ASP A CA 1
ATOM 1218 C C . ASP A 1 86 ? 0.862 6.400 -17.191 1.00 5.83 116 ASP A C 1
ATOM 1219 O O . ASP A 1 86 ? 0.116 5.592 -16.629 1.00 6.08 116 ASP A O 1
ATOM 1228 N N . VAL A 1 87 ? 0.439 7.211 -18.155 1.00 5.80 117 VAL A N 1
ATOM 1229 C CA . VAL A 1 87 ? -0.949 7.175 -18.591 1.00 5.89 117 VAL A CA 1
ATOM 1230 C C . VAL A 1 87 ? -1.278 5.816 -19.211 1.00 5.63 117 VAL A C 1
ATOM 1231 O O . VAL A 1 87 ? -2.336 5.243 -18.944 1.00 6.23 117 VAL A O 1
ATOM 1244 N N . ALA A 1 88 ? -0.383 5.282 -20.036 1.00 5.95 118 ALA A N 1
ATOM 1245 C CA . ALA A 1 88 ? -0.612 3.962 -20.610 1.00 6.05 118 ALA A CA 1
ATOM 1246 C C . ALA A 1 88 ? -0.794 2.925 -19.504 1.00 5.75 118 ALA A C 1
ATOM 1247 O O . ALA A 1 88 ? -1.624 2.016 -19.605 1.00 6.32 118 ALA A O 1
ATOM 1254 N N . SER A 1 89 ? 0.013 3.023 -18.452 1.00 5.87 119 SER A N 1
ATOM 1255 C CA . SER A 1 89 ? -0.084 2.057 -17.359 1.00 5.79 119 SER A CA 1
ATOM 1256 C C . SER A 1 89 ? -1.442 2.143 -16.668 1.00 5.73 119 SER A C 1
ATOM 1257 O O . SER A 1 89 ? -2.054 1.121 -16.349 1.00 5.84 119 SER A O 1
ATOM 1265 N N . ILE A 1 90 ? -1.899 3.367 -16.420 1.00 5.77 120 ILE A N 1
ATOM 1266 C CA . ILE A 1 90 ? -3.181 3.593 -15.771 1.00 5.85 120 ILE A CA 1
ATOM 1267 C C . ILE A 1 90 ? -4.343 3.069 -16.619 1.00 5.72 120 ILE A C 1
ATOM 1268 O O . ILE A 1 90 ? -5.229 2.395 -16.102 1.00 6.28 120 ILE A O 1
ATOM 1284 N N . ILE A 1 91 ? -4.354 3.371 -17.918 1.00 5.90 121 ILE A N 1
ATOM 1285 C CA . ILE A 1 91 ? -5.435 2.895 -18.786 1.00 6.29 121 ILE A CA 1
ATOM 1286 C C . ILE A 1 91 ? -5.493 1.370 -18.751 1.00 5.49 121 ILE A C 1
ATOM 1287 O O . ILE A 1 91 ? -6.562 0.776 -18.637 1.00 6.09 121 ILE A O 1
ATOM 1303 N N . ALA A 1 92 ? -4.335 0.725 -18.880 1.00 5.78 122 ALA A N 1
ATOM 1304 C CA . ALA A 1 92 ? -4.291 -0.719 -18.923 1.00 5.97 122 ALA A CA 1
ATOM 1305 C C . ALA A 1 92 ? -4.734 -1.319 -17.585 1.00 5.69 122 ALA A C 1
ATOM 1306 O O . ALA A 1 92 ? -5.425 -2.340 -17.561 1.00 6.15 122 ALA A O 1
ATOM 1313 N N . ARG A 1 93 ? -4.369 -0.688 -16.466 1.00 5.69 123 ARG A N 1
ATOM 1314 C CA . ARG A 1 93 ? -4.818 -1.182 -15.164 1.00 5.93 123 ARG A CA 1
ATOM 1315 C C . ARG A 1 93 ? -6.343 -1.050 -15.040 1.00 6.01 123 ARG A C 1
ATOM 1316 O O . ARG A 1 93 ? -7.016 -1.965 -14.538 1.00 6.22 123 ARG A O 1
ATOM 1337 N N . CYS A 1 94 ? -6.898 0.080 -15.477 1.00 5.97 124 CYS A N 1
ATOM 1338 C CA . CYS A 1 94 ? -8.348 0.236 -15.450 1.00 6.20 124 CYS A CA 1
ATOM 1339 C C . CYS A 1 94 ? -9.023 -0.858 -16.262 1.00 6.08 124 CYS A C 1
ATOM 1340 O O . CYS A 1 94 ? -9.995 -1.471 -15.805 1.00 6.56 124 CYS A O 1
ATOM 1348 N N . LYS A 1 95 ? -8.521 -1.123 -17.467 1.00 6.22 125 LYS A N 1
ATOM 1349 C CA . LYS A 1 95 ? -9.102 -2.178 -18.290 1.00 6.20 125 LYS A CA 1
ATOM 1350 C C . LYS A 1 95 ? -8.981 -3.534 -17.604 1.00 6.43 125 LYS A C 1
ATOM 1351 O O . LYS A 1 95 ? -9.941 -4.320 -17.601 1.00 6.90 125 LYS A O 1
ATOM 1370 N N . ALA A 1 96 ? -7.823 -3.814 -17.011 1.00 6.69 126 ALA A N 1
ATOM 1371 C CA . ALA A 1 96 ? -7.622 -5.073 -16.300 1.00 7.29 126 ALA A CA 1
ATOM 1372 C C . ALA A 1 96 ? -8.627 -5.246 -15.158 1.00 7.63 126 ALA A C 1
ATOM 1373 O O . ALA A 1 96 ? -9.061 -6.359 -14.872 1.00 9.48 126 ALA A O 1
ATOM 1380 N N . GLU A 1 97 ? -8.979 -4.139 -14.508 1.00 6.78 127 GLU A N 1
ATOM 1381 C CA . GLU A 1 97 ? -9.948 -4.123 -13.418 1.00 7.37 127 GLU A CA 1
ATOM 1382 C C . GLU A 1 97 ? -11.393 -3.954 -13.895 1.00 7.52 127 GLU A C 1
ATOM 1383 O O . GLU A 1 97 ? -12.297 -3.840 -13.068 1.00 8.98 127 GLU A O 1
ATOM 1395 N N . ARG A 1 98 ? -11.624 -3.923 -15.202 1.00 6.82 128 ARG A N 1
ATOM 1396 C CA . ARG A 1 98 ? -12.979 -3.789 -15.754 1.00 6.58 128 ARG A CA 1
ATOM 1397 C C . ARG A 1 98 ? -13.644 -2.487 -15.276 1.00 6.13 128 ARG A C 1
ATOM 1398 O O . ARG A 1 98 ? -14.834 -2.462 -14.940 1.00 6.58 128 ARG A O 1
ATOM 1419 N N . LEU A 1 99 ? -12.861 -1.412 -15.302 1.00 6.23 129 LEU A N 1
ATOM 1420 C CA . LEU A 1 99 ? -13.323 -0.047 -15.075 1.00 6.26 129 LEU A CA 1
ATOM 1421 C C . LEU A 1 99 ? -13.219 0.760 -16.364 1.00 6.30 129 LEU A C 1
ATOM 1422 O O . LEU A 1 99 ? -12.183 0.732 -17.032 1.00 7.62 129 LEU A O 1
ATOM 1438 N N . ILE A 1 100 ? -14.264 1.518 -16.689 1.00 5.68 130 ILE A N 1
ATOM 1439 C CA . ILE A 1 100 ? -14.144 2.592 -17.667 1.00 5.51 130 ILE A CA 1
ATOM 1440 C C . ILE A 1 100 ? -13.313 3.712 -17.022 1.00 5.23 130 ILE A C 1
ATOM 1441 O O . ILE A 1 100 ? -13.417 3.967 -15.817 1.00 5.89 130 ILE A O 1
ATOM 1457 N N . CYS A 1 101 ? -12.484 4.365 -17.829 1.00 5.22 131 CYS A N 1
ATOM 1458 C CA . CYS A 1 101 ? -11.525 5.337 -17.353 1.00 5.91 131 CYS A CA 1
ATOM 1459 C C . CYS A 1 101 ? -11.819 6.703 -17.943 1.00 5.72 131 CYS A C 1
ATOM 1460 O O . CYS A 1 101 ? -11.761 6.864 -19.157 1.00 7.05 131 CYS A O 1
ATOM 1468 N N . VAL A 1 102 ? -12.125 7.678 -17.086 1.00 5.13 132 VAL A N 1
ATOM 1469 C CA . VAL A 1 102 ? -12.235 9.074 -17.501 1.00 5.14 132 VAL A CA 1
ATOM 1470 C C . VAL A 1 102 ? -10.928 9.751 -17.106 1.00 5.08 132 VAL A C 1
ATOM 1471 O O . VAL A 1 102 ? -10.625 9.854 -15.926 1.00 6.54 132 VAL A O 1
ATOM 1484 N N . LEU A 1 103 ? -10.133 10.174 -18.083 1.00 4.80 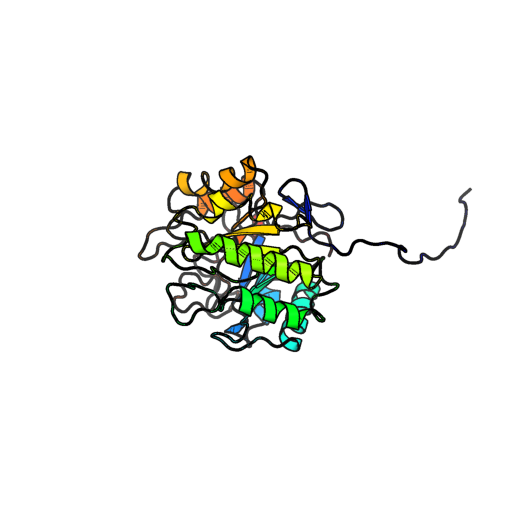133 LEU A N 1
ATOM 1485 C CA . LEU A 1 103 ? -8.903 10.902 -17.793 1.00 4.83 133 LEU A CA 1
ATOM 1486 C C . LEU A 1 103 ? -9.185 12.395 -17.846 1.00 4.68 133 LEU A C 1
ATOM 1487 O O . LEU A 1 103 ? -9.916 12.837 -18.731 1.00 5.57 133 LEU A O 1
ATOM 1503 N N . GLU A 1 104 ? -8.598 13.184 -16.942 1.00 4.84 134 GLU A N 1
ATOM 1504 C CA . GLU A 1 104 ? -8.849 14.628 -16.934 1.00 5.18 134 GLU A CA 1
ATOM 1505 C C . GLU A 1 104 ? -7.573 15.380 -16.591 1.00 5.11 134 GLU A C 1
ATOM 1506 O O . GLU A 1 104 ? -6.785 14.933 -15.769 1.00 5.98 134 GLU A O 1
ATOM 1518 N N . VAL A 1 105 ? -7.359 16.512 -17.253 1.00 5.27 135 VAL A N 1
ATOM 1519 C CA . VAL A 1 105 ? -6.249 17.422 -16.937 1.00 5.54 135 VAL A CA 1
ATOM 1520 C C . VAL A 1 105 ? -6.707 18.445 -15.894 1.00 5.27 135 VAL A C 1
ATOM 1521 O O . VAL A 1 105 ? -7.610 19.249 -16.159 1.00 5.62 135 VAL A O 1
ATOM 1534 N N . HIS A 1 106 ? -6.062 18.462 -14.733 1.00 5.16 136 HIS A N 1
ATOM 1535 C CA . HIS A 1 106 ? -6.549 19.285 -13.634 1.00 5.48 136 HIS A CA 1
ATOM 1536 C C . HIS A 1 106 ? -6.036 20.726 -13.699 1.00 5.50 136 HIS A C 1
ATOM 1537 O O . HIS A 1 106 ? -6.576 21.612 -13.022 1.00 6.11 136 HIS A O 1
ATOM 1552 N N . ASP A 1 107 ? -5.003 20.976 -14.501 1.00 5.49 137 ASP A N 1
ATOM 1553 C CA . ASP A 1 107 ? -4.281 22.254 -14.413 1.00 5.83 137 ASP A CA 1
ATOM 1554 C C . ASP A 1 107 ? -5.107 23.461 -14.847 1.00 5.81 137 ASP A C 1
ATOM 1555 O O . ASP A 1 107 ? -4.742 24.586 -14.515 1.00 6.55 137 ASP A O 1
ATOM 1564 N N . THR A 1 108 ? -6.200 23.241 -15.578 1.00 5.83 138 THR A N 1
ATOM 1565 C CA . THR A 1 108 ? -7.077 24.306 -16.035 1.00 6.02 138 THR A CA 1
ATOM 1566 C C . THR A 1 108 ? -7.956 24.896 -14.928 1.00 5.98 138 THR A C 1
ATOM 1567 O O . THR A 1 108 ? -8.595 25.928 -15.138 1.00 6.47 138 THR A O 1
ATOM 1578 N N . THR A 1 109 ? -8.013 24.238 -13.767 1.00 6.07 139 THR A N 1
ATOM 1579 C CA . THR A 1 109 ? -8.980 24.580 -12.723 1.00 6.33 139 THR A CA 1
ATOM 1580 C C . THR A 1 109 ? -8.900 26.048 -12.327 1.00 6.47 139 THR A C 1
ATOM 1581 O O . THR A 1 109 ? -7.861 26.524 -11.860 1.00 7.27 139 THR A O 1
ATOM 1592 N N . GLY A 1 110 ? -10.008 26.770 -12.495 1.00 6.61 140 GLY A N 1
ATOM 1593 C CA . GLY A 1 110 ? -10.083 28.152 -12.056 1.00 7.02 140 GLY A CA 1
ATOM 1594 C C . GLY A 1 110 ? -9.515 29.215 -12.989 1.00 7.75 140 GLY A C 1
ATOM 1595 O O . GLY A 1 110 ? -9.347 30.362 -12.568 1.00 8.68 140 GLY A O 1
ATOM 1599 N N . TYR A 1 111 ? -9.252 28.864 -14.249 1.00 7.57 141 TYR A N 1
ATOM 1600 C CA . TYR A 1 111 ? -8.668 29.810 -15.191 1.00 7.95 141 TYR A CA 1
ATOM 1601 C C . TYR A 1 111 ? -9.460 31.122 -15.260 1.00 8.16 141 TYR A C 1
ATOM 1602 O O . TYR A 1 111 ? -10.695 31.153 -15.236 1.00 8.75 141 TYR A O 1
ATOM 1620 N N . GLY A 1 112 ? -8.717 32.221 -15.332 1.00 9.59 142 GLY A N 1
ATOM 1621 C CA . GLY A 1 112 ? -9.292 33.553 -15.385 1.00 11.11 142 GLY A CA 1
ATOM 1622 C C . GLY A 1 112 ? -9.432 34.181 -14.011 1.00 11.85 142 GLY A C 1
ATOM 1623 O O . GLY A 1 112 ? -9.664 35.382 -13.897 1.00 14.26 142 GLY A O 1
ATOM 1627 N N . GLU A 1 113 ? -9.295 33.368 -12.969 1.00 11.58 143 GLU A N 1
ATOM 1628 C CA . GLU A 1 113 ? -9.380 33.825 -11.596 1.00 12.11 143 GLU A CA 1
ATOM 1629 C C . GLU A 1 113 ? -8.094 33.431 -10.864 1.00 12.82 143 GLU A C 1
ATOM 1630 O O . GLU A 1 113 ? -7.434 34.275 -10.271 1.00 14.29 143 GLU A O 1
ATOM 1642 N N . ASP A 1 114 ? -7.726 32.156 -10.942 1.00 12.21 144 ASP A N 1
ATOM 1643 C CA . ASP A 1 114 ? -6.478 31.668 -10.363 1.00 12.30 144 ASP A CA 1
ATOM 1644 C C . ASP A 1 114 ? -5.362 31.840 -11.389 1.00 12.11 144 ASP A C 1
ATOM 1645 O O . ASP A 1 114 ? -5.394 31.237 -12.459 1.00 11.13 144 ASP A O 1
ATOM 1654 N N . ALA A 1 115 ? -4.388 32.685 -11.066 1.00 13.25 145 ALA A N 1
ATOM 1655 C CA . ALA A 1 115 ? -3.308 33.013 -11.989 1.00 13.89 145 ALA A CA 1
ATOM 1656 C C . ALA A 1 115 ? -2.401 31.829 -12.334 1.00 12.69 145 ALA A C 1
ATOM 1657 O O . ALA A 1 115 ? -1.636 31.911 -13.288 1.00 14.00 145 ALA A O 1
ATOM 1664 N N . ALA A 1 116 ? -2.471 30.748 -11.559 1.00 10.92 146 ALA A N 1
ATOM 1665 C CA . ALA A 1 116 ? -1.666 29.555 -11.815 1.00 10.75 146 ALA A CA 1
ATOM 1666 C C . ALA A 1 116 ? -2.343 28.568 -12.769 1.00 8.84 146 ALA A C 1
ATOM 1667 O O . ALA A 1 116 ? -1.747 27.558 -13.139 1.00 9.14 146 ALA A O 1
ATOM 1674 N N . ALA A 1 117 ? -3.586 28.848 -13.160 1.00 8.38 147 ALA A N 1
ATOM 1675 C CA . ALA A 1 117 ? -4.352 27.913 -13.978 1.00 7.82 147 ALA A CA 1
ATOM 1676 C C . ALA A 1 117 ? -3.982 28.005 -15.455 1.00 7.37 147 ALA A C 1
ATOM 1677 O O . ALA A 1 117 ? -3.769 29.085 -16.005 1.00 8.66 147 ALA A O 1
ATOM 1684 N N . GLY A 1 118 ? -3.976 26.847 -16.106 1.00 6.82 148 GLY A N 1
ATOM 1685 C CA . GLY A 1 118 ? -3.707 26.763 -17.527 1.00 7.13 148 GLY A CA 1
ATOM 1686 C C . GLY A 1 118 ? -4.937 26.874 -18.411 1.00 6.53 148 GLY A C 1
ATOM 1687 O O . GLY A 1 118 ? -6.078 26.935 -17.949 1.00 7.09 148 GLY A O 1
ATOM 1691 N N . THR A 1 119 ? -4.674 26.883 -19.709 1.00 6.74 149 THR A N 1
ATOM 1692 C CA . THR A 1 119 ? -5.699 27.001 -20.717 1.00 6.55 149 THR A CA 1
ATOM 1693 C C . THR A 1 119 ? -6.144 25.639 -21.247 1.00 5.89 149 THR A C 1
ATOM 1694 O O . THR A 1 119 ? -5.420 24.638 -21.185 1.00 6.11 149 THR A O 1
ATOM 1705 N N . LEU A 1 120 ? -7.343 25.631 -21.817 1.00 6.37 150 LEU A N 1
ATOM 1706 C CA . LEU A 1 120 ? -7.846 24.452 -22.504 1.00 6.19 150 LEU A CA 1
ATOM 1707 C C . LEU A 1 120 ? -6.987 24.115 -23.724 1.00 6.28 150 LEU A C 1
ATOM 1708 O O . LEU A 1 120 ? -6.851 22.939 -24.070 1.00 6.80 150 LEU A O 1
ATOM 1724 N N . ASP A 1 121 ? -6.392 25.127 -24.359 1.00 6.34 151 ASP A N 1
ATOM 1725 C CA . ASP A 1 121 ? -5.509 24.864 -25.488 1.00 6.58 151 ASP A CA 1
ATOM 1726 C C . ASP A 1 121 ? -4.256 24.100 -25.052 1.00 6.42 151 ASP A C 1
ATOM 1727 O O . ASP A 1 121 ? -3.821 23.166 -25.735 1.00 6.91 151 ASP A O 1
ATOM 1736 N N . HIS A 1 122 ? -3.676 24.497 -23.920 1.00 6.18 152 HIS A N 1
ATOM 1737 C CA . HIS A 1 122 ? -2.518 23.776 -23.382 1.00 6.35 152 HIS A CA 1
ATOM 1738 C C . HIS A 1 122 ? -2.895 22.329 -23.037 1.00 5.82 152 HIS A C 1
ATOM 1739 O O . HIS A 1 122 ? -2.147 21.388 -23.324 1.00 6.17 152 HIS A O 1
ATOM 1754 N N . ALA A 1 123 ? -4.066 22.144 -22.439 1.00 5.76 153 ALA A N 1
ATOM 1755 C CA . ALA A 1 123 ? -4.553 20.801 -22.147 1.00 5.68 153 ALA A CA 1
ATOM 1756 C C . ALA A 1 123 ? -4.709 19.996 -23.446 1.00 5.76 153 ALA A C 1
ATOM 1757 O O . ALA A 1 123 ? -4.302 18.829 -23.513 1.00 6.05 153 ALA A O 1
ATOM 1764 N N . ALA A 1 124 ? -5.296 20.608 -24.474 1.00 6.08 154 ALA A N 1
ATOM 1765 C CA . ALA A 1 124 ? -5.480 19.923 -25.754 1.00 6.77 154 ALA A CA 1
ATOM 1766 C C . ALA A 1 124 ? -4.145 19.474 -26.349 1.00 6.69 154 ALA A C 1
ATOM 1767 O O . ALA A 1 124 ? -4.058 18.363 -26.881 1.00 6.75 154 ALA A O 1
ATOM 1774 N N . ASP A 1 125 ? -3.114 20.317 -26.268 1.00 6.97 155 ASP A N 1
ATOM 1775 C CA . ASP A 1 125 ? -1.792 19.911 -26.755 1.00 7.36 155 ASP A CA 1
ATOM 1776 C C . ASP A 1 125 ? -1.301 18.666 -26.013 1.00 6.81 155 ASP A C 1
ATOM 1777 O O . ASP A 1 125 ? -0.683 17.782 -26.605 1.00 7.39 155 ASP A O 1
ATOM 1786 N N . TYR A 1 126 ? -1.527 18.639 -24.702 1.00 6.40 156 TYR A N 1
ATOM 1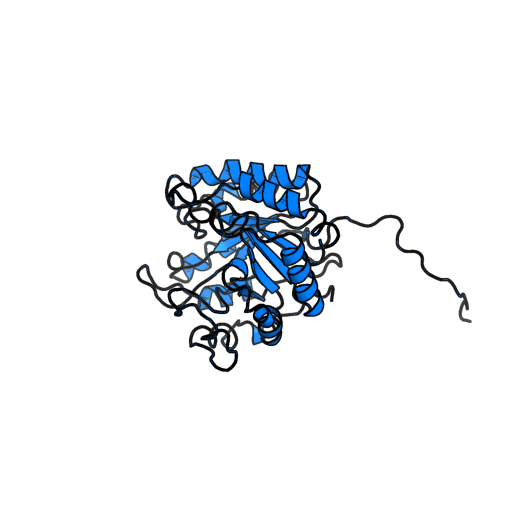787 C CA . TYR A 1 126 ? -1.126 17.499 -23.892 1.00 6.43 156 TYR A CA 1
ATOM 1788 C C . TYR A 1 126 ? -1.859 16.227 -24.343 1.00 5.83 156 TYR A C 1
ATOM 1789 O O . TYR A 1 126 ? -1.239 15.165 -24.505 1.00 6.43 156 TYR A O 1
ATOM 1807 N N . TRP A 1 127 ? -3.166 16.319 -24.574 1.00 5.70 157 TRP A N 1
ATOM 1808 C CA . TRP A 1 127 ? -3.908 15.169 -25.080 1.00 5.77 157 TRP A CA 1
ATOM 1809 C C . TRP A 1 127 ? -3.345 14.701 -26.419 1.00 5.88 157 TRP A C 1
ATOM 1810 O O . TRP A 1 127 ? -3.199 13.494 -26.635 1.00 6.09 157 TRP A O 1
ATOM 1831 N N . ILE A 1 128 ? -3.038 15.633 -27.316 1.00 6.32 158 ILE A N 1
ATOM 1832 C CA . ILE A 1 128 ? -2.467 15.259 -28.608 1.00 6.79 158 ILE A CA 1
ATOM 1833 C C . ILE A 1 128 ? -1.136 14.512 -28.407 1.00 7.12 158 ILE A C 1
ATOM 1834 O O . ILE A 1 128 ? -0.861 13.535 -29.113 1.00 7.83 158 ILE A O 1
ATOM 1850 N N . GLY A 1 129 ? -0.335 14.921 -27.422 1.00 7.53 159 GLY A N 1
ATOM 1851 C CA . GLY A 1 129 ? 0.901 14.208 -27.095 1.00 8.45 159 GLY A CA 1
ATOM 1852 C C . GLY A 1 129 ? 0.671 12.786 -26.592 1.00 8.65 159 GLY A C 1
ATOM 1853 O O . GLY A 1 129 ? 1.577 11.959 -26.642 1.00 11.25 159 GLY A O 1
ATOM 1857 N N . LEU A 1 130 ? -0.533 12.500 -26.101 1.00 7.89 160 LEU A N 1
ATOM 1858 C CA . LEU A 1 130 ? -0.922 11.159 -25.659 1.00 8.18 160 LEU A CA 1
ATOM 1859 C C . LEU A 1 130 ? -1.621 10.354 -26.756 1.00 8.14 160 LEU A C 1
ATOM 1860 O O . LEU A 1 130 ? -2.094 9.247 -26.497 1.00 8.48 160 LEU A O 1
ATOM 1876 N N . LYS A 1 131 ? -1.682 10.865 -27.983 1.00 8.38 161 LYS A N 1
ATOM 1877 C CA . LYS A 1 131 ? -2.514 10.216 -28.996 1.00 9.28 161 LYS A CA 1
ATOM 1878 C C . LYS A 1 131 ? -2.136 8.755 -29.229 1.00 8.78 161 LYS A C 1
ATOM 1879 O O . LYS A 1 131 ? -3.011 7.906 -29.396 1.00 8.96 161 LYS A O 1
ATOM 1898 N N . ASP A 1 132 ? -0.846 8.442 -29.241 1.00 9.34 162 ASP A N 1
ATOM 1899 C CA . ASP A 1 132 ? -0.427 7.077 -29.518 1.00 11.00 162 ASP A CA 1
ATOM 1900 C C . ASP A 1 132 ? -0.837 6.108 -28.401 1.00 9.81 162 ASP A C 1
ATOM 1901 O O . ASP A 1 132 ? -1.033 4.931 -28.664 1.00 11.90 162 ASP A O 1
ATOM 1910 N N A VAL A 1 133 ? -0.963 6.580 -27.156 0.47 9.01 163 VAL A N 1
ATOM 1911 N N B VAL A 1 133 ? -0.960 6.616 -27.189 0.53 8.43 163 VAL A N 1
ATOM 1912 C CA A VAL A 1 133 ? -1.440 5.709 -26.063 0.47 9.04 163 VAL A CA 1
ATOM 1913 C CA B VAL A 1 133 ? -1.413 5.820 -26.070 0.53 8.09 163 VAL A CA 1
ATOM 1914 C C A VAL A 1 133 ? -2.960 5.782 -25.841 0.47 8.56 163 VAL A C 1
ATOM 1915 C C B VAL A 1 133 ? -2.943 5.646 -26.108 0.53 7.23 163 VAL A C 1
ATOM 1916 O O A VAL A 1 133 ? -3.504 5.023 -25.035 0.47 9.53 163 VAL A O 1
ATOM 1917 O O B VAL A 1 133 ? -3.472 4.594 -25.768 0.53 8.17 163 VAL A O 1
ATOM 1942 N N . LEU A 1 134 ? -3.642 6.685 -26.543 1.00 6.89 164 LEU A N 1
ATOM 1943 C CA . LEU A 1 134 ? -5.109 6.749 -26.468 1.00 7.03 164 LEU A CA 1
ATOM 1944 C C . LEU A 1 134 ? -5.831 6.115 -27.654 1.00 6.92 164 LEU A C 1
ATOM 1945 O O . LEU A 1 134 ? -6.909 5.548 -27.488 1.00 7.17 164 LEU A O 1
ATOM 1962 N N . ASP A 1 135 ? -5.280 6.244 -28.855 1.00 8.06 165 ASP A N 1
ATOM 1963 C CA . ASP A 1 135 ? -5.950 5.703 -30.032 1.00 8.54 165 ASP A CA 1
ATOM 1964 C C . ASP A 1 135 ? -6.122 4.198 -29.857 1.00 8.19 165 ASP A C 1
ATOM 1965 O O . ASP A 1 135 ? -5.214 3.508 -29.394 1.00 10.18 165 ASP A O 1
ATOM 1974 N N . GLY A 1 136 ? -7.285 3.702 -30.251 1.00 8.06 166 GLY A N 1
ATOM 1975 C CA . GLY A 1 136 ? -7.614 2.306 -30.085 1.00 8.37 166 GLY A CA 1
ATOM 1976 C C . GLY A 1 136 ? -8.289 1.973 -28.764 1.00 7.87 166 GLY A C 1
ATOM 1977 O O . GLY A 1 136 ? -8.761 0.851 -28.597 1.00 9.54 166 GLY A O 1
ATOM 1981 N N . GLU A 1 137 ? -8.339 2.929 -27.833 1.00 6.78 167 GLU A N 1
ATOM 1982 C CA . GLU A 1 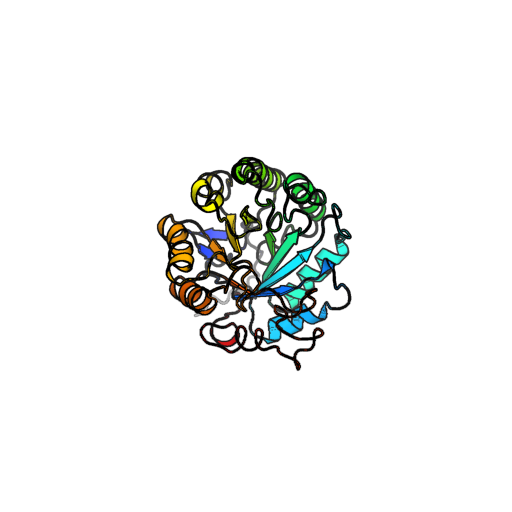137 ? -8.923 2.698 -26.513 1.00 6.81 167 GLU A CA 1
ATOM 1983 C C . GLU A 1 137 ? -10.278 3.405 -26.367 1.00 5.98 167 GLU A C 1
ATOM 1984 O O . GLU A 1 137 ? -10.733 3.676 -25.252 1.00 6.07 167 GLU A O 1
ATOM 1996 N N . GLU A 1 138 ? -10.957 3.645 -27.484 1.00 5.75 168 GLU A N 1
ATOM 1997 C CA . GLU A 1 138 ? -12.216 4.391 -27.484 1.00 6.04 168 GLU A CA 1
ATOM 1998 C C . GLU A 1 138 ? -13.374 3.662 -26.783 1.00 5.63 168 GLU A C 1
ATOM 1999 O O . GLU A 1 138 ? -14.355 4.307 -26.387 1.00 5.89 168 GLU A O 1
ATOM 2011 N N . ASP A 1 139 ? -13.279 2.339 -26.621 1.00 5.76 169 ASP A N 1
ATOM 2012 C CA . ASP A 1 139 ? -14.264 1.584 -25.845 1.00 6.29 169 ASP A CA 1
ATOM 2013 C C . ASP A 1 139 ? -14.082 1.747 -24.337 1.00 6.04 169 ASP A C 1
ATOM 2014 O O . ASP A 1 139 ? -14.966 1.363 -23.570 1.00 6.79 169 ASP A O 1
ATOM 2023 N N . TYR A 1 140 ? -12.930 2.276 -23.922 1.00 5.64 170 TYR A N 1
ATOM 2024 C CA . TYR A 1 140 ? -12.469 2.150 -22.541 1.00 5.83 170 TYR A CA 1
ATOM 2025 C C . TYR A 1 140 ? -12.176 3.481 -21.855 1.00 5.76 170 TYR A C 1
ATOM 2026 O O . TYR A 1 140 ? -12.128 3.521 -20.628 1.00 6.42 170 TYR A O 1
ATOM 2044 N N . VAL A 1 141 ? -11.910 4.529 -22.639 1.00 5.48 171 VAL A N 1
ATOM 2045 C CA . VAL A 1 141 ? -11.379 5.789 -22.129 1.00 5.46 171 VAL A CA 1
ATOM 2046 C C . VAL A 1 141 ? -12.197 6.949 -22.674 1.00 5.40 171 VAL A C 1
ATOM 2047 O O . VAL A 1 141 ? -12.429 7.031 -23.884 1.00 6.25 171 VAL A O 1
ATOM 2060 N N . VAL A 1 142 ? -12.608 7.836 -21.768 1.00 5.39 172 VAL A N 1
ATOM 2061 C CA . VAL A 1 142 ? -13.246 9.109 -22.091 1.00 5.27 172 VAL A CA 1
ATOM 2062 C C . VAL A 1 142 ? -12.265 10.226 -21.748 1.00 5.10 172 VAL A C 1
ATOM 2063 O O . VAL A 1 142 ? -11.625 10.190 -20.697 1.00 5.75 172 VAL A O 1
ATOM 2076 N N . ILE A 1 143 ? -12.125 11.186 -22.660 1.00 5.28 173 ILE A N 1
ATOM 2077 C CA . ILE A 1 143 ? -11.188 12.297 -22.493 1.00 5.44 173 ILE A CA 1
ATOM 2078 C C . ILE A 1 143 ? -11.929 13.534 -21.965 1.00 4.99 173 ILE A C 1
ATOM 2079 O O . ILE A 1 143 ? -12.752 14.106 -22.677 1.00 5.46 173 ILE A O 1
ATOM 2095 N N . ASN A 1 144 ? -11.644 13.917 -20.720 1.00 4.93 174 ASN A N 1
ATOM 2096 C CA . ASN A 1 144 ? -12.239 15.104 -20.100 1.00 5.26 174 ASN A CA 1
ATOM 2097 C C . ASN A 1 144 ? -11.221 16.233 -20.240 1.00 4.95 174 ASN A C 1
ATOM 2098 O O . ASN A 1 144 ? -10.190 16.237 -19.563 1.00 5.60 174 ASN A O 1
ATOM 2109 N N . ILE A 1 145 ? -11.486 17.165 -21.154 1.00 5.16 175 ILE A N 1
ATOM 2110 C CA . ILE A 1 145 ? -10.426 18.029 -21.670 1.00 5.19 175 ILE A CA 1
ATOM 2111 C C . ILE A 1 145 ? -9.661 18.729 -20.541 1.00 5.15 175 ILE A C 1
ATOM 2112 O O . ILE A 1 145 ? -8.436 18.699 -20.506 1.00 5.72 175 ILE A O 1
ATOM 2128 N N . GLY A 1 146 ? -10.393 19.407 -19.666 1.00 5.32 176 GLY A N 1
ATOM 2129 C CA . GLY A 1 146 ? -9.795 20.127 -18.562 1.00 5.58 176 GLY A CA 1
ATOM 2130 C C . GLY A 1 146 ? -10.785 20.285 -17.425 1.00 5.29 176 GLY A C 1
ATOM 2131 O O . GLY A 1 146 ? -11.949 20.656 -17.639 1.00 6.05 176 GLY A O 1
ATOM 2135 N N . ASN A 1 147 ? -10.327 20.025 -16.206 1.00 5.25 177 ASN A N 1
ATOM 2136 C CA . ASN A 1 147 ? -11.162 20.198 -15.028 1.00 5.37 177 ASN A CA 1
ATOM 2137 C C . ASN A 1 147 ? -11.575 21.651 -14.842 1.00 5.42 177 ASN A C 1
ATOM 2138 O O . ASN A 1 147 ? -10.730 22.557 -14.934 1.00 5.85 177 ASN A O 1
ATOM 2149 N N . GLU A 1 148 ? -12.854 21.864 -14.526 1.00 5.66 178 GLU A N 1
ATOM 2150 C CA . GLU A 1 148 ? -13.359 23.157 -14.031 1.00 5.93 178 GLU A CA 1
ATOM 2151 C C . GLU A 1 148 ? -12.602 24.332 -14.653 1.00 5.97 178 GLU A C 1
ATOM 2152 O O . GLU A 1 148 ? -12.002 25.132 -13.927 1.00 6.37 178 GLU A O 1
ATOM 2164 N N . PRO A 1 149 ? -12.652 24.465 -15.991 1.00 5.78 179 PRO A N 1
ATOM 2165 C CA . PRO A 1 149 ? -11.592 25.221 -16.679 1.00 6.32 179 PRO A CA 1
ATOM 2166 C C . PRO A 1 149 ? -11.830 26.731 -16.738 1.00 6.60 179 PRO A C 1
ATOM 2167 O O . PRO A 1 149 ? -11.227 27.420 -17.557 1.00 7.39 179 PRO A O 1
ATOM 2178 N N . TRP A 1 150 ? -12.702 27.228 -15.867 1.00 7.00 180 TRP A N 1
ATOM 2179 C CA . TRP A 1 150 ? -12.915 28.660 -15.708 1.00 7.14 180 TRP A CA 1
ATOM 2180 C C . TRP A 1 150 ? -13.361 28.892 -14.279 1.00 7.55 180 TRP A C 1
ATOM 2181 O O . TRP A 1 150 ? -14.161 28.108 -13.737 1.00 8.54 180 TRP A O 1
ATOM 2202 N N . GLY A 1 151 ? -12.860 29.974 -13.689 1.00 8.30 181 GLY A N 1
ATOM 2203 C CA . GLY A 1 151 ? -13.317 30.429 -12.393 1.00 8.62 181 GLY A CA 1
ATOM 2204 C C . GLY A 1 151 ? -14.573 31.267 -12.488 1.00 8.84 181 GLY A C 1
ATOM 2205 O O . GLY A 1 151 ? -15.419 31.062 -13.373 1.00 8.78 181 GLY A O 1
ATOM 2209 N N . ASN A 1 152 ? -14.695 32.223 -11.565 1.00 9.39 182 ASN A N 1
ATOM 2210 C CA . ASN A 1 152 ? -15.902 33.034 -11.443 1.00 10.31 182 ASN A CA 1
ATOM 2211 C C . ASN A 1 152 ? -15.824 34.364 -12.179 1.00 10.77 182 ASN A C 1
ATOM 2212 O O . ASN A 1 152 ? -16.812 35.088 -12.238 1.00 12.11 182 ASN A O 1
ATOM 2223 N N . ALA A 1 153 ? -14.654 34.708 -12.711 1.00 10.92 183 ALA A N 1
ATOM 2224 C CA . ALA A 1 153 ? -14.484 35.951 -13.462 1.00 12.27 183 ALA A CA 1
ATOM 2225 C C . ALA A 1 153 ? -14.877 35.743 -14.919 1.00 11.82 183 ALA A C 1
ATOM 2226 O O . ALA A 1 153 ? -14.266 34.948 -15.621 1.00 12.15 183 ALA A O 1
ATOM 2233 N N . ASP A 1 154 ? -15.899 36.472 -15.353 1.00 12.32 184 ASP A N 1
ATOM 2234 C CA . ASP A 1 154 ? -16.369 36.456 -16.737 1.00 13.06 184 ASP A CA 1
ATOM 2235 C C . ASP A 1 154 ? -16.558 35.046 -17.303 1.00 11.07 184 ASP A C 1
ATOM 2236 O O . ASP A 1 154 ? -15.941 34.681 -18.303 1.00 11.05 184 ASP A O 1
ATOM 2245 N N . PRO A 1 155 ? -17.448 34.257 -16.692 1.00 10.07 185 PRO A N 1
ATOM 2246 C CA . PRO A 1 155 ? -17.643 32.882 -17.171 1.00 10.14 185 PRO A CA 1
ATOM 2247 C C . PRO A 1 155 ? -18.158 32.779 -18.613 1.00 9.15 185 PRO A C 1
ATOM 2248 O O . PRO A 1 155 ? -18.004 31.717 -19.216 1.00 8.67 185 PRO A O 1
ATOM 2259 N N . ALA A 1 156 ? -18.752 33.834 -19.164 1.00 9.23 186 ALA A N 1
ATOM 2260 C CA . ALA A 1 156 ? -19.132 33.825 -20.573 1.00 10.04 186 ALA A CA 1
ATOM 2261 C C . ALA A 1 156 ? -17.934 33.542 -21.489 1.00 9.73 186 ALA A C 1
ATOM 2262 O O . ALA A 1 156 ? -18.106 33.086 -22.622 1.00 10.37 186 ALA A O 1
ATOM 2269 N N . GLY A 1 157 ? -16.726 33.833 -21.018 1.00 9.63 187 GLY A N 1
ATOM 2270 C CA . GLY A 1 157 ? -15.533 33.567 -21.805 1.00 9.66 187 GLY A CA 1
ATOM 2271 C C . GLY A 1 157 ? -15.224 32.092 -22.019 1.00 8.43 187 GLY A C 1
ATOM 2272 O O . GLY A 1 157 ? -14.352 31.767 -22.818 1.00 8.98 187 GLY A O 1
ATOM 2276 N N . TRP A 1 158 ? -15.930 31.206 -21.314 1.00 7.92 188 TRP A N 1
ATOM 2277 C CA . TRP A 1 158 ? -15.688 29.762 -21.377 1.00 7.71 188 TRP A CA 1
ATOM 2278 C C . TRP A 1 158 ? -16.044 29.149 -22.736 1.00 7.51 188 TRP A C 1
ATOM 2279 O O . TRP A 1 158 ? -15.419 28.178 -23.164 1.00 7.22 188 TRP A O 1
ATOM 2300 N N . THR A 1 159 ? -17.051 29.690 -23.415 1.00 7.72 189 THR A N 1
ATOM 2301 C CA . THR A 1 159 ? -17.647 28.977 -24.541 1.00 8.13 189 THR A CA 1
ATOM 2302 C C . THR A 1 159 ? -16.699 28.869 -25.731 1.00 8.11 189 THR A C 1
ATOM 2303 O O . THR A 1 159 ? -16.538 27.785 -26.311 1.00 8.39 189 THR A O 1
ATOM 2314 N N . ALA A 1 160 ? -16.070 29.976 -26.101 1.00 8.48 190 ALA A N 1
ATOM 2315 C CA . ALA A 1 160 ? -15.208 29.969 -27.275 1.00 9.32 190 ALA A CA 1
ATOM 2316 C C . ALA A 1 160 ? -14.002 29.026 -27.130 1.00 8.21 190 ALA A C 1
ATOM 2317 O O . ALA A 1 160 ? -13.764 28.205 -28.016 1.00 8.29 190 ALA A O 1
ATOM 2324 N N . PRO A 1 161 ? -13.256 29.094 -26.004 1.00 8.09 191 PRO A N 1
ATOM 2325 C CA . PRO A 1 161 ? -12.113 28.169 -25.896 1.00 7.68 191 PRO A CA 1
ATOM 2326 C C . PRO A 1 161 ? -12.532 26.710 -25.702 1.00 7.05 191 PRO A C 1
ATOM 2327 O O . PRO A 1 161 ? -11.793 25.807 -26.108 1.00 7.16 191 PRO A O 1
ATOM 2338 N N . THR A 1 162 ? -13.689 26.455 -25.101 1.00 6.84 192 THR A N 1
ATOM 2339 C CA . THR A 1 162 ? -14.188 25.087 -25.003 1.00 6.76 192 THR A CA 1
ATOM 2340 C C . THR A 1 162 ? -14.482 24.532 -26.395 1.00 6.69 192 THR A C 1
ATOM 2341 O O . THR A 1 162 ? -14.038 23.440 -26.752 1.00 6.81 192 THR A O 1
ATOM 2352 N N . THR A 1 163 ? -15.215 25.305 -27.181 1.00 7.27 193 THR A N 1
ATOM 2353 C CA . THR A 1 163 ? -15.523 24.927 -28.546 1.00 7.89 193 THR A CA 1
ATOM 2354 C C . THR A 1 163 ? -14.233 24.688 -29.345 1.00 7.51 193 THR A C 1
ATOM 2355 O O . THR A 1 163 ? -14.107 23.682 -30.055 1.00 7.74 193 THR A O 1
ATOM 2366 N N . ALA A 1 164 ? -13.284 25.616 -29.230 1.00 7.42 194 ALA A N 1
ATOM 2367 C CA . ALA A 1 164 ? -12.038 25.504 -29.976 1.00 7.52 194 ALA A CA 1
ATOM 2368 C C . ALA A 1 164 ? -11.252 24.252 -29.568 1.00 7.03 194 ALA A C 1
ATOM 2369 O O . ALA A 1 164 ? -10.640 23.603 -30.413 1.00 7.53 194 ALA A O 1
ATOM 2376 N N . ALA A 1 165 ? -11.239 23.930 -28.280 1.00 6.92 195 ALA A N 1
ATOM 2377 C CA . ALA A 1 165 ? -10.484 22.765 -27.819 1.00 6.80 195 ALA A CA 1
ATOM 2378 C C . ALA A 1 165 ? -11.106 21.459 -28.339 1.00 6.47 195 ALA A C 1
ATOM 2379 O O . ALA A 1 165 ? -10.387 20.529 -28.733 1.00 6.81 195 ALA A O 1
ATOM 2386 N N . ILE A 1 166 ? -12.432 21.376 -28.331 1.00 6.73 196 ILE A N 1
ATOM 2387 C CA . ILE A 1 166 ? -13.105 20.221 -28.909 1.00 7.13 196 ILE A CA 1
ATOM 2388 C C . ILE A 1 166 ? -12.721 20.081 -30.381 1.00 7.30 196 ILE A C 1
ATOM 2389 O O . ILE A 1 166 ? -12.354 18.999 -30.838 1.00 7.72 196 ILE A O 1
ATOM 2405 N N . GLN A 1 167 ? -12.802 21.179 -31.125 1.00 7.72 197 GLN A N 1
ATOM 2406 C CA . GLN A 1 167 ? -12.477 21.146 -32.538 1.00 8.27 197 GLN A CA 1
ATOM 2407 C C . GLN A 1 167 ? -11.018 20.740 -32.774 1.00 7.88 197 GLN A C 1
ATOM 2408 O O . GLN A 1 167 ? -10.717 20.012 -33.711 1.00 8.53 197 GLN A O 1
ATOM 2422 N N . LYS A 1 168 ? -10.119 21.215 -31.922 1.00 7.80 198 LYS A N 1
ATOM 2423 C CA . LYS A 1 168 ? -8.702 20.876 -32.040 1.00 7.41 198 LYS A CA 1
ATOM 2424 C C . LYS A 1 168 ? -8.459 19.384 -31.816 1.00 7.07 198 LYS A C 1
ATOM 2425 O O . LYS A 1 168 ? -7.683 18.762 -32.537 1.00 7.82 198 LYS A O 1
ATOM 2444 N N . LEU A 1 169 ? -9.129 18.799 -30.829 1.00 6.91 199 LEU A N 1
ATOM 2445 C CA . LEU A 1 169 ? -9.000 17.363 -30.598 1.00 7.01 199 LEU A CA 1
ATOM 2446 C C . LEU A 1 169 ? -9.575 16.563 -31.763 1.00 7.24 199 LEU A C 1
ATOM 2447 O O . LEU A 1 169 ? -8.974 15.574 -32.192 1.00 7.37 199 LEU A O 1
ATOM 2463 N N . ARG A 1 170 ? -10.726 16.978 -32.291 1.00 7.14 200 ARG A N 1
ATOM 2464 C CA . ARG A 1 170 ? -11.285 16.266 -33.437 1.00 7.56 200 ARG A CA 1
ATOM 2465 C C . ARG A 1 170 ? -10.376 16.404 -34.658 1.00 8.19 200 ARG A C 1
ATOM 2466 O O . ARG A 1 170 ? -10.182 15.440 -35.407 1.00 9.29 200 ARG A O 1
ATOM 2487 N N . ALA A 1 171 ? -9.810 17.589 -34.874 1.00 8.75 201 ALA A N 1
ATOM 2488 C CA . ALA A 1 171 ? -8.935 17.805 -36.020 1.00 9.59 201 ALA A CA 1
ATOM 2489 C C . ALA A 1 171 ? -7.652 16.986 -35.929 1.00 9.70 201 ALA A C 1
ATOM 2490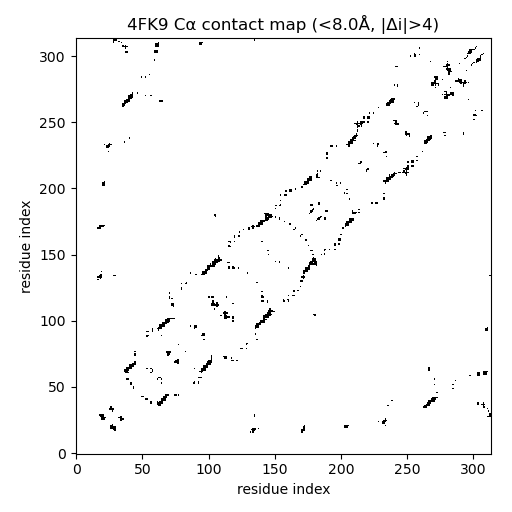 O O . ALA A 1 171 ? -7.037 16.705 -36.947 1.00 11.13 201 ALA A O 1
ATOM 2497 N N . ALA A 1 172 ? -7.242 16.624 -34.715 1.00 9.43 202 ALA A N 1
ATOM 2498 C CA . ALA A 1 172 ? -6.078 15.776 -34.496 1.00 10.10 202 ALA A CA 1
ATOM 2499 C C . ALA A 1 172 ? -6.409 14.303 -34.684 1.00 11.25 202 ALA A C 1
ATOM 2500 O O . ALA A 1 172 ? -5.513 13.467 -34.618 1.00 13.86 202 ALA A O 1
ATOM 2507 N N . GLY A 1 173 ? -7.684 13.977 -34.898 1.00 10.54 203 GLY A N 1
ATOM 2508 C CA . GLY A 1 173 ? -8.074 12.608 -35.175 1.00 10.91 203 GLY A CA 1
ATOM 2509 C C . GLY A 1 173 ? -8.644 11.814 -34.014 1.00 10.17 203 GLY A C 1
ATOM 2510 O O . GLY A 1 173 ? -8.822 10.607 -34.137 1.00 12.34 203 GLY A O 1
ATOM 2514 N N . PHE A 1 174 ? -8.953 12.454 -32.893 1.00 8.08 204 PHE A N 1
ATOM 2515 C CA . PHE A 1 174 ? -9.527 11.717 -31.774 1.00 7.36 204 PHE A CA 1
ATOM 2516 C C . PHE A 1 174 ? -10.954 11.286 -32.066 1.00 6.70 204 PHE A C 1
ATOM 2517 O O . PHE A 1 174 ? -11.776 12.103 -32.481 1.00 7.36 204 PHE A O 1
ATOM 2534 N N . ALA A 1 175 ? -11.245 10.014 -31.786 1.00 6.47 205 ALA A N 1
ATOM 2535 C CA . ALA A 1 175 ? -12.582 9.449 -31.946 1.00 6.29 205 ALA A CA 1
ATOM 2536 C C . ALA A 1 175 ? -13.256 9.103 -30.612 1.00 6.17 205 ALA A C 1
ATOM 2537 O O . ALA A 1 175 ? -14.421 8.691 -30.613 1.00 6.51 205 ALA A O 1
ATOM 2544 N N . HIS A 1 176 ? -12.578 9.325 -29.491 1.00 5.85 206 HIS A N 1
ATOM 2545 C CA . HIS A 1 176 ? -13.152 9.076 -28.172 1.00 5.82 206 HIS A CA 1
ATOM 2546 C C . HIS A 1 176 ? -14.354 9.959 -27.904 1.00 5.60 206 HIS A C 1
ATOM 2547 O O . HIS A 1 176 ? -14.455 11.065 -28.426 1.00 6.32 206 HIS A O 1
ATOM 2562 N N . THR A 1 177 ? -15.225 9.511 -27.016 1.00 5.50 207 THR A N 1
ATOM 2563 C CA . THR A 1 177 ? -16.132 10.448 -26.381 1.00 5.35 207 THR A CA 1
ATOM 2564 C C . THR A 1 177 ? -15.301 11.449 -25.569 1.00 5.50 207 THR A C 1
ATOM 2565 O O . THR A 1 177 ? -14.364 11.070 -24.845 1.00 5.97 207 THR A O 1
ATOM 2576 N N . ILE A 1 178 ? -15.650 12.721 -25.727 1.00 5.33 208 ILE A N 1
ATOM 2577 C CA . ILE A 1 178 ? -15.021 13.834 -25.039 1.00 5.57 208 ILE A CA 1
ATOM 2578 C C . ILE A 1 178 ? -16.004 14.387 -24.007 1.00 5.41 208 ILE A C 1
ATOM 2579 O O . ILE A 1 178 ? -17.183 14.529 -24.288 1.00 6.20 208 ILE A O 1
ATOM 2595 N N . MET A 1 179 ? -15.500 14.664 -22.808 1.00 5.42 209 MET A N 1
ATOM 2596 C CA . MET A 1 179 ? -16.267 15.242 -21.715 1.00 5.45 209 MET A CA 1
ATOM 2597 C C . MET A 1 179 ? -15.757 16.661 -21.453 1.00 5.00 209 MET A C 1
ATOM 2598 O O . MET A 1 179 ? -14.537 16.888 -21.374 1.00 5.48 209 MET A O 1
ATOM 2612 N N . VAL A 1 180 ? -16.672 17.617 -21.304 1.00 5.48 210 VAL A N 1
ATOM 2613 C CA . VAL A 1 180 ? -16.289 18.996 -20.985 1.00 5.76 210 VAL A CA 1
ATOM 2614 C C . VAL A 1 180 ? -16.963 19.456 -19.697 1.00 5.51 210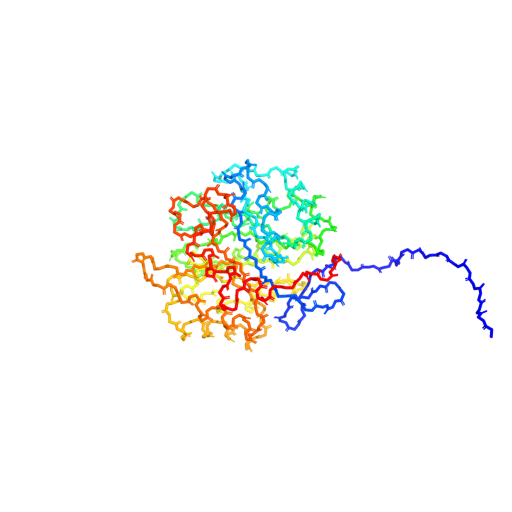 VAL A C 1
ATOM 2615 O O . VAL A 1 180 ? -18.137 19.181 -19.443 1.00 6.23 210 VAL A O 1
ATOM 2628 N N . ASP A 1 181 ? -16.174 20.165 -18.894 1.00 5.45 211 ASP A N 1
ATOM 2629 C CA . ASP A 1 181 ? -16.597 20.735 -17.623 1.00 5.78 211 ASP A CA 1
ATOM 2630 C C . ASP A 1 181 ? -17.051 22.187 -17.808 1.00 5.81 211 ASP A C 1
ATOM 2631 O O . ASP A 1 181 ? -16.684 22.851 -18.784 1.00 6.45 211 ASP A O 1
ATOM 2640 N N . ALA A 1 182 ? -17.800 22.670 -16.817 1.00 6.83 212 ALA A N 1
ATOM 2641 C CA . ALA A 1 182 ? -18.404 23.997 -16.786 1.00 6.75 212 ALA A CA 1
ATOM 2642 C C . ALA A 1 182 ? -17.507 25.064 -16.165 1.00 6.96 212 ALA A C 1
ATOM 2643 O O . ALA A 1 182 ? -16.574 24.763 -15.415 1.00 7.58 212 ALA A O 1
ATOM 2650 N N . PRO A 1 183 ? -17.827 26.339 -16.436 1.00 7.02 213 PRO A N 1
ATOM 2651 C CA . PRO A 1 183 ? -17.178 27.454 -15.743 1.00 7.68 213 PRO A CA 1
ATOM 2652 C C . PRO A 1 183 ? -17.747 27.646 -14.312 1.00 7.79 213 PRO A C 1
ATOM 2653 O O . PRO A 1 183 ? -18.506 26.789 -13.848 1.00 7.69 213 PRO A O 1
ATOM 2664 N N . ASN A 1 184 ? -17.366 28.728 -13.619 1.00 8.08 214 ASN A N 1
ATOM 2665 C CA . ASN A 1 184 ? -17.685 28.901 -12.187 1.00 8.27 214 ASN A CA 1
ATOM 2666 C C . ASN A 1 184 ? -17.191 27.702 -11.364 1.00 7.66 214 ASN A C 1
ATOM 2667 O O . ASN A 1 184 ? -17.918 27.141 -10.540 1.00 8.06 214 ASN A O 1
ATOM 2678 N N . TRP A 1 185 ? -15.940 27.319 -11.595 1.00 7.68 215 TRP A N 1
ATOM 2679 C CA . TRP A 1 185 ? -15.295 26.205 -10.889 1.00 7.67 215 TRP A CA 1
ATOM 2680 C C . TRP A 1 185 ? -16.127 24.928 -11.017 1.00 7.14 215 TRP A C 1
ATOM 2681 O O . TRP A 1 185 ? -16.251 24.135 -10.097 1.00 8.08 215 TRP A O 1
ATOM 2702 N N . GLY A 1 186 ? -16.658 24.710 -12.211 1.00 6.62 216 GLY A N 1
ATOM 2703 C CA . GLY A 1 186 ? -17.424 23.516 -12.506 1.00 6.32 216 GLY A CA 1
ATOM 2704 C C . GLY A 1 186 ? -18.884 23.529 -12.089 1.00 6.32 216 GLY A C 1
ATOM 2705 O O . GLY A 1 186 ? -19.619 22.630 -12.497 1.00 6.59 216 GLY A O 1
ATOM 2709 N N . GLN A 1 187 ? -19.307 24.506 -11.280 1.00 6.49 217 GLN A N 1
ATOM 2710 C CA . GLN A 1 187 ? -20.684 24.518 -10.767 1.00 6.58 217 GLN A CA 1
ATOM 2711 C C . GLN A 1 187 ? -21.653 25.281 -11.667 1.00 6.53 217 GLN A C 1
ATOM 2712 O O . GLN A 1 187 ? -22.857 25.230 -11.444 1.00 7.19 217 GLN A O 1
ATOM 2726 N N . ASP A 1 188 ? -21.149 25.983 -12.677 1.00 6.63 218 ASP A N 1
ATOM 2727 C CA . ASP A 1 188 ? -22.012 26.655 -13.657 1.00 6.81 218 ASP A CA 1
ATOM 2728 C C . ASP A 1 188 ? -23.029 27.595 -13.008 1.00 7.18 218 ASP A C 1
ATOM 2729 O O . ASP A 1 188 ? -24.151 27.702 -13.475 1.00 7.95 218 ASP A O 1
ATOM 2738 N N . TRP A 1 189 ? -22.620 28.323 -11.973 0.81 6.87 219 TRP A N 1
ATOM 2739 C CA . TRP A 1 189 ? -23.509 29.207 -11.230 0.81 8.54 219 TRP A CA 1
ATOM 2740 C C . TRP A 1 189 ? -24.229 30.236 -12.106 0.81 8.28 219 TRP A C 1
ATOM 2741 O O . TRP A 1 189 ? -25.411 30.504 -11.893 0.81 9.55 219 TRP A O 1
ATOM 2762 N N . GLU A 1 190 ? -23.523 30.804 -13.083 1.00 8.91 220 GLU A N 1
ATOM 2763 C CA . GLU A 1 190 ? -24.122 31.792 -13.976 1.00 9.88 220 GLU A CA 1
ATOM 2764 C C . GLU A 1 190 ? -24.871 31.169 -15.152 1.00 9.36 220 GLU A C 1
ATOM 2765 O O . GLU A 1 190 ? -25.471 31.878 -15.941 1.00 11.72 220 GLU A O 1
ATOM 2777 N N . GLY A 1 191 ? -24.847 29.850 -15.270 1.00 8.50 221 GLY A N 1
ATOM 2778 C CA . GLY A 1 191 ? -25.618 29.168 -16.278 1.00 8.58 221 GLY A CA 1
ATOM 2779 C C . GLY A 1 191 ? -25.056 29.206 -17.683 1.00 7.74 221 GLY A C 1
ATOM 2780 O O . GLY A 1 191 ? -25.793 28.906 -18.615 1.00 8.02 221 GLY A O 1
ATOM 2784 N N . VAL A 1 192 ? -23.781 29.540 -17.855 1.00 7.36 222 VAL A N 1
ATOM 2785 C CA . VAL A 1 192 ? -23.201 29.632 -19.188 1.00 7.29 222 VAL A CA 1
ATOM 2786 C C . VAL A 1 192 ? -23.178 28.276 -19.904 1.00 6.92 222 VAL A C 1
ATOM 2787 O O . VAL A 1 192 ? -23.553 28.200 -21.070 1.00 7.49 222 VAL A O 1
ATOM 2800 N N . MET A 1 193 ? -22.736 27.207 -19.243 1.00 6.80 223 MET A N 1
ATOM 2801 C CA . MET A 1 193 ? -22.735 25.906 -19.908 1.00 7.02 223 MET A CA 1
ATOM 2802 C C . MET A 1 193 ? -24.168 25.467 -20.216 1.00 7.07 223 MET A C 1
ATOM 2803 O O . MET A 1 193 ? -24.462 24.972 -21.305 1.00 7.71 223 MET A O 1
ATOM 2817 N N . ARG A 1 194 ? -25.071 25.644 -19.260 1.00 7.20 224 ARG A N 1
ATOM 2818 C CA . ARG A 1 194 ? -26.466 25.278 -19.471 1.00 7.74 224 ARG A CA 1
ATOM 2819 C C . ARG A 1 194 ? -27.037 25.993 -20.703 1.00 7.69 224 ARG A C 1
ATOM 2820 O O . ARG A 1 194 ? -27.727 25.386 -21.524 1.00 8.45 224 ARG A O 1
ATOM 2841 N N . ALA A 1 195 ? -26.732 27.279 -20.852 1.00 7.14 225 ALA A N 1
ATOM 2842 C CA . ALA A 1 195 ? -27.255 28.063 -21.969 1.00 7.63 225 ALA A CA 1
ATOM 2843 C C . ALA A 1 195 ? -26.581 27.699 -23.291 1.00 7.40 225 ALA A C 1
ATOM 2844 O O . ALA A 1 195 ? -27.247 27.594 -24.325 1.00 8.52 225 ALA A O 1
ATOM 2851 N N . ASP A 1 196 ? -25.265 27.530 -23.269 1.00 6.73 226 ASP A N 1
ATOM 2852 C CA . ASP A 1 196 ? -24.492 27.413 -24.498 1.00 6.90 226 ASP A CA 1
ATOM 2853 C C . ASP A 1 196 ? -24.240 25.963 -24.915 1.00 6.99 226 ASP A C 1
ATOM 2854 O O . ASP A 1 196 ? -23.607 25.716 -25.945 1.00 7.25 226 ASP A O 1
ATOM 2863 N N . ALA A 1 197 ? -24.711 24.999 -24.118 1.00 7.33 227 ALA A N 1
ATOM 2864 C CA . ALA A 1 197 ? -24.413 23.597 -24.386 1.00 7.65 227 ALA A CA 1
ATOM 2865 C C . ALA A 1 197 ? -24.801 23.150 -25.787 1.00 7.12 227 ALA A C 1
ATOM 2866 O O . ALA A 1 197 ? -24.027 22.456 -26.426 1.00 7.14 227 ALA A O 1
ATOM 2873 N N A ARG A 1 198 ? -25.986 23.510 -26.275 0.54 7.03 228 ARG A N 1
ATOM 2874 N N B ARG A 1 198 ? -25.979 23.530 -26.274 0.46 7.19 228 ARG A N 1
ATOM 2875 C CA A ARG A 1 198 ? -26.359 23.036 -27.606 0.54 7.39 228 ARG A CA 1
ATOM 2876 C CA B ARG A 1 198 ? -26.376 23.087 -27.609 0.46 7.72 228 ARG A CA 1
ATOM 2877 C C A ARG A 1 198 ? -25.365 23.534 -28.653 0.54 6.99 228 ARG A C 1
ATOM 2878 C C B ARG A 1 198 ? -25.403 23.590 -28.678 0.46 7.80 228 ARG A C 1
ATOM 2879 O O A ARG A 1 198 ? -24.922 22.763 -29.503 0.54 7.13 228 ARG A O 1
ATOM 2880 O O B ARG A 1 198 ? -25.048 22.854 -29.598 0.46 7.97 228 ARG A O 1
ATOM 2921 N N A SER A 1 199 ? -24.997 24.811 -28.593 0.54 6.93 229 SER A N 1
ATOM 2922 N N B SER A 1 199 ? -24.959 24.836 -28.551 0.46 8.10 229 SER A N 1
ATOM 2923 C CA A SER A 1 199 ? -24.032 25.344 -29.547 0.54 7.36 229 SER A CA 1
ATOM 2924 C CA B SER A 1 199 ? -24.012 25.406 -29.504 0.46 9.03 229 SER A CA 1
ATOM 2925 C C A SER A 1 199 ? -22.718 24.555 -29.485 0.54 7.19 229 SER A C 1
ATOM 2926 C C B SER A 1 199 ? -22.645 24.726 -29.461 0.46 8.05 229 SER A C 1
ATOM 2927 O O A SER A 1 199 ? -22.152 24.178 -30.515 0.54 8.21 229 SER A O 1
ATOM 2928 O O B SER A 1 199 ? -21.957 24.630 -30.477 0.46 8.67 229 SER A O 1
ATOM 2943 N N . VAL A 1 200 ? -22.242 24.285 -28.278 1.00 7.53 230 VAL A N 1
ATOM 2944 C CA . VAL A 1 200 ? -20.992 23.564 -28.104 1.00 7.96 230 VAL A CA 1
ATOM 2945 C C . VAL A 1 200 ? -21.120 22.135 -28.645 1.00 7.85 230 VAL A C 1
ATOM 2946 O O . VAL A 1 200 ? -20.244 21.638 -29.349 1.00 8.95 230 VAL A O 1
ATOM 2960 N N . TYR A 1 201 ? -22.227 21.480 -28.316 1.00 7.44 231 TYR A N 1
ATOM 2961 C CA . TYR A 1 201 ? -22.491 20.124 -28.789 1.00 7.71 231 TYR A CA 1
ATOM 2962 C C . TYR A 1 201 ? -22.489 20.063 -30.324 1.00 8.13 231 TYR A C 1
ATOM 2963 O O . TYR A 1 201 ? -21.903 19.155 -30.923 1.00 9.24 231 TYR A O 1
ATOM 2981 N N . ASP A 1 202 ? -23.147 21.028 -30.952 1.00 9.06 232 ASP A N 1
ATOM 2982 C CA . ASP A 1 202 ? -23.227 21.071 -32.402 1.00 11.19 232 ASP A CA 1
ATOM 2983 C C . ASP A 1 202 ? -21.847 21.279 -33.049 1.00 11.30 232 ASP A C 1
ATOM 2984 O O . ASP A 1 202 ? -21.668 20.961 -34.219 1.00 13.18 232 ASP A O 1
ATOM 2993 N N . ALA A 1 203 ? -20.886 21.815 -32.305 1.00 11.33 233 ALA A N 1
ATOM 2994 C CA . ALA A 1 203 ? -19.530 22.038 -32.813 1.00 12.06 233 ALA A CA 1
ATOM 2995 C C . ALA A 1 203 ? -18.683 20.762 -32.854 1.00 11.58 233 ALA A C 1
ATOM 2996 O O . ALA A 1 203 ? -17.605 20.757 -33.445 1.00 13.11 233 ALA A O 1
ATOM 3003 N N . ASP A 1 204 ? -19.141 19.688 -32.221 1.00 10.69 234 ASP A N 1
ATOM 3004 C CA . ASP A 1 204 ? -18.442 18.405 -32.303 1.00 10.45 234 ASP A CA 1
ATOM 3005 C C . ASP A 1 204 ? -19.039 17.618 -33.458 1.00 11.14 234 ASP A C 1
ATOM 3006 O O . ASP A 1 204 ? -20.157 17.128 -33.355 1.00 11.02 234 ASP A O 1
ATOM 3015 N N . PRO A 1 205 ? -18.307 17.497 -34.574 1.00 13.36 235 PRO A N 1
ATOM 3016 C CA . PRO A 1 205 ? -18.918 16.844 -35.740 1.00 14.53 235 PRO A CA 1
ATOM 3017 C C . PRO A 1 205 ? -19.271 15.364 -35.533 1.00 14.58 235 PRO A C 1
ATOM 3018 O O . PRO A 1 205 ? -20.035 14.809 -36.328 1.00 16.17 235 PRO A O 1
ATOM 3029 N N . THR A 1 206 ? -18.716 14.728 -34.509 1.00 12.64 236 THR A N 1
ATOM 3030 C CA . THR A 1 206 ? -19.011 13.323 -34.225 1.00 12.05 236 THR A CA 1
ATOM 3031 C C . THR A 1 206 ? -20.262 13.149 -33.359 1.00 11.32 236 THR A C 1
ATOM 3032 O O . THR A 1 206 ? -20.791 12.037 -33.238 1.00 12.63 236 THR A O 1
ATOM 3043 N N . GLY A 1 207 ? -20.695 14.227 -32.700 1.00 9.94 237 GLY A N 1
ATOM 3044 C CA . GLY A 1 207 ? -21.747 14.143 -31.699 1.00 9.49 237 GLY A CA 1
ATOM 3045 C C . GLY A 1 207 ? -21.337 13.438 -30.405 1.00 7.66 237 GLY A C 1
ATOM 3046 O O . GLY A 1 207 ? -22.164 13.274 -29.502 1.00 7.39 237 GLY A O 1
ATOM 3050 N N . ASN A 1 208 ? -20.074 13.033 -30.288 1.00 7.14 238 ASN A N 1
ATOM 3051 C CA . ASN A 1 208 ? -19.643 12.223 -29.157 1.00 6.38 238 ASN A CA 1
ATOM 3052 C C . ASN A 1 208 ? -19.039 13.077 -28.050 1.00 5.97 238 ASN A C 1
ATOM 3053 O O . ASN A 1 208 ? -17.860 12.966 -27.712 1.00 6.24 238 ASN A O 1
ATOM 3064 N N . LEU A 1 209 ? -19.898 13.931 -27.503 1.00 6.37 239 LEU A N 1
ATOM 3065 C CA . LEU A 1 209 ? -19.547 14.925 -26.497 1.00 6.15 239 LEU A CA 1
ATOM 3066 C C . LEU A 1 209 ? -20.545 14.804 -25.352 1.00 6.13 239 LEU A C 1
ATOM 3067 O O . LEU A 1 209 ? -21.754 14.695 -25.583 1.00 7.07 239 LEU A O 1
ATOM 3083 N N . ILE A 1 210 ? -20.040 14.843 -24.122 1.00 5.78 240 ILE A N 1
ATOM 3084 C CA . ILE A 1 210 ? -20.882 14.818 -22.939 1.00 5.89 240 ILE A CA 1
ATOM 3085 C C . ILE A 1 210 ? -20.473 15.950 -22.000 1.00 5.55 240 ILE A C 1
ATOM 3086 O O . ILE A 1 210 ? -19.298 16.243 -21.819 1.00 6.55 240 ILE A O 1
ATOM 3102 N N . PHE A 1 211 ? -21.473 16.624 -21.450 1.00 5.27 241 PHE A N 1
ATOM 3103 C CA . PHE A 1 211 ? -21.265 17.714 -20.494 1.00 5.64 241 PHE A CA 1
ATOM 3104 C C . PHE A 1 211 ? -21.187 17.171 -19.089 1.00 5.52 241 P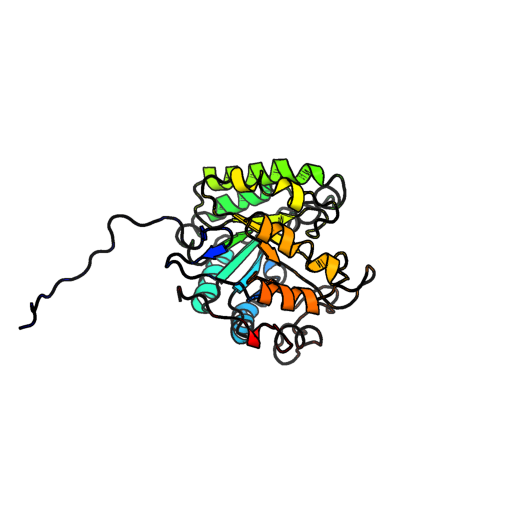HE A C 1
ATOM 3105 O O . PHE A 1 211 ? -21.904 16.231 -18.752 1.00 6.21 241 PHE A O 1
ATOM 3122 N N . SER A 1 212 ? -20.351 17.794 -18.268 1.00 5.55 242 SER A N 1
ATOM 3123 C CA . SER A 1 212 ? -20.186 17.381 -16.883 1.00 5.68 242 SER A CA 1
ATOM 3124 C C . SER A 1 212 ? -20.417 18.563 -15.955 1.00 5.52 242 SER A C 1
ATOM 3125 O O . SER A 1 212 ? -19.759 19.592 -16.077 1.00 6.32 242 SER A O 1
ATOM 3133 N N . ILE A 1 213 ? -21.372 18.405 -15.038 1.00 5.49 243 ILE A N 1
ATOM 3134 C CA . ILE A 1 213 ? -21.618 19.381 -13.982 1.00 5.80 243 ILE A CA 1
ATOM 3135 C C . ILE A 1 213 ? -20.957 18.888 -12.693 1.00 5.75 243 ILE A C 1
ATOM 3136 O O . ILE A 1 213 ? -20.934 17.694 -12.414 1.00 6.44 243 ILE A O 1
ATOM 3152 N N . HIS A 1 214 ? -20.358 19.813 -11.939 1.00 5.81 244 HIS A N 1
ATOM 3153 C CA . HIS A 1 214 ? -19.818 19.508 -10.618 1.00 6.41 244 HIS A CA 1
ATOM 3154 C C . HIS A 1 214 ? -20.739 20.142 -9.596 1.00 6.57 244 HIS A C 1
ATOM 3155 O O . HIS A 1 214 ? -20.913 21.364 -9.590 1.00 8.53 244 HIS A O 1
ATOM 3170 N N . MET A 1 215 ? -21.366 19.329 -8.755 1.00 6.89 245 MET A N 1
ATOM 3171 C CA . MET A 1 215 ? -22.383 19.842 -7.838 1.00 7.24 245 MET A CA 1
ATOM 3172 C C . MET A 1 215 ? -21.881 19.896 -6.405 1.00 7.58 245 MET A C 1
ATOM 3173 O O . MET A 1 215 ? -21.762 18.877 -5.724 1.00 8.32 245 MET A O 1
ATOM 3187 N N . TYR A 1 216 ? -21.585 21.117 -5.971 1.00 8.05 246 TYR A N 1
ATOM 3188 C CA . TYR A 1 216 ? -21.200 21.399 -4.592 1.00 9.06 246 TYR A CA 1
ATOM 3189 C C . TYR A 1 216 ? -22.255 22.344 -3.991 1.00 9.49 246 TYR A C 1
ATOM 3190 O O . TYR A 1 216 ? -23.444 22.136 -4.221 1.00 9.75 246 TYR A O 1
ATOM 3208 N N . SER A 1 217 ? -21.864 23.361 -3.224 1.00 10.13 247 SER A N 1
ATOM 3209 C CA . SER A 1 217 ? -22.845 24.090 -2.416 1.00 11.82 247 SER A CA 1
ATOM 3210 C C . SER A 1 217 ? -23.816 24.988 -3.182 1.00 11.85 247 SER A C 1
ATOM 3211 O O . SER A 1 217 ? -24.781 25.468 -2.597 1.00 13.18 247 SER A O 1
ATOM 3219 N N . VAL A 1 218 ? -23.597 25.210 -4.472 1.00 11.52 248 VAL A N 1
ATOM 3220 C CA . VAL A 1 218 ? -24.605 25.876 -5.282 1.00 11.44 248 VAL A CA 1
ATOM 3221 C C . VAL A 1 218 ? -25.888 25.031 -5.294 1.00 11.55 248 VAL A C 1
ATOM 3222 O O . VAL A 1 218 ? -27.003 25.566 -5.339 1.00 12.89 248 VAL A O 1
ATOM 3235 N N . TYR A 1 219 ? -25.729 23.714 -5.229 1.00 10.68 249 TYR A N 1
ATOM 3236 C CA . TYR A 1 219 ? -26.843 22.788 -5.387 1.00 10.80 249 TYR A CA 1
ATOM 3237 C C . TYR A 1 219 ? -27.296 22.285 -4.025 1.00 11.81 249 TYR A C 1
ATOM 3238 O O . TYR A 1 219 ? -27.151 21.106 -3.686 1.00 11.88 249 TYR A O 1
ATOM 3256 N N . ASP A 1 220 ? -27.854 23.211 -3.249 1.00 13.27 250 ASP A N 1
ATOM 3257 C CA . ASP A 1 220 ? -28.137 22.970 -1.841 1.00 15.09 250 ASP A CA 1
ATOM 3258 C C . ASP A 1 220 ? -29.627 22.804 -1.546 1.00 15.53 250 ASP A C 1
ATOM 3259 O O . ASP A 1 220 ? -30.029 22.743 -0.388 1.00 16.42 250 ASP A O 1
ATOM 3268 N N . THR A 1 221 ? -30.441 22.732 -2.591 1.00 15.30 251 THR A N 1
ATOM 3269 C CA . THR A 1 221 ? -31.850 22.382 -2.443 1.00 16.14 251 THR A CA 1
ATOM 3270 C C . THR A 1 221 ? -32.231 21.378 -3.525 1.00 15.43 251 THR A C 1
ATOM 3271 O O . THR A 1 221 ? -31.570 21.281 -4.567 1.00 14.85 251 THR A O 1
ATOM 3282 N N . ALA A 1 222 ? -33.319 20.652 -3.287 1.00 15.77 252 ALA A N 1
ATOM 3283 C CA . ALA A 1 222 ? -33.776 19.653 -4.239 1.00 15.62 252 ALA A CA 1
ATOM 3284 C C . ALA A 1 222 ? -34.108 20.302 -5.583 1.00 15.16 252 ALA A C 1
ATOM 3285 O O . ALA A 1 222 ? -33.754 19.775 -6.639 1.00 15.10 252 ALA A O 1
ATOM 3292 N N . ALA A 1 223 ? -34.783 21.445 -5.545 1.00 15.93 253 ALA A N 1
ATOM 3293 C CA . ALA A 1 223 ? -35.198 22.114 -6.771 1.00 16.61 253 ALA A CA 1
ATOM 3294 C C . ALA A 1 223 ? -34.001 22.527 -7.625 1.00 15.84 253 ALA A C 1
ATOM 3295 O O . ALA A 1 223 ? -34.045 22.431 -8.845 1.00 16.19 253 ALA A O 1
ATOM 3302 N N . LYS A 1 224 ? -32.934 22.995 -6.993 1.00 14.67 254 LYS A N 1
ATOM 3303 C CA . LYS A 1 224 ? -31.764 23.416 -7.753 1.00 13.82 254 LYS A CA 1
ATOM 3304 C C . LYS A 1 224 ? -31.110 22.234 -8.470 1.00 12.11 254 LYS A C 1
ATOM 3305 O O . LYS A 1 224 ? -30.657 22.367 -9.600 1.00 12.21 254 LYS A O 1
ATOM 3324 N N . VAL A 1 225 ? -31.071 21.085 -7.810 1.00 10.79 255 VAL A N 1
ATOM 3325 C CA . VAL A 1 225 ? -30.528 19.876 -8.409 1.00 10.39 255 VAL A CA 1
ATOM 3326 C C . VAL A 1 225 ? -31.396 19.404 -9.577 1.00 10.22 255 VAL A C 1
ATOM 3327 O O . VAL A 1 225 ? -30.899 19.187 -10.688 1.00 9.77 255 VAL A O 1
ATOM 3340 N N . THR A 1 226 ? -32.695 19.232 -9.331 1.00 11.02 256 THR A N 1
ATOM 3341 C CA . THR A 1 226 ? -33.567 18.659 -10.358 1.00 11.55 256 THR A CA 1
ATOM 3342 C C . THR A 1 226 ? -33.723 19.606 -11.552 1.00 10.96 256 THR A C 1
ATOM 3343 O O . THR A 1 226 ? -33.761 19.166 -12.699 1.00 11.52 256 THR A O 1
ATOM 3354 N N A ASP A 1 227 ? -33.783 20.904 -11.261 0.48 10.95 257 ASP A N 1
ATOM 3355 N N B ASP A 1 227 ? -33.792 20.904 -11.313 0.52 11.43 257 ASP A N 1
ATOM 3356 C CA A ASP A 1 227 ? -33.845 21.960 -12.274 0.48 10.97 257 ASP A CA 1
ATOM 3357 C CA B ASP A 1 227 ? -33.914 21.817 -12.437 0.52 11.95 257 ASP A CA 1
ATOM 3358 C C A ASP A 1 227 ? -32.736 21.808 -13.315 0.48 10.33 257 ASP A C 1
ATOM 3359 C C B ASP A 1 227 ? -32.725 21.677 -13.383 0.52 10.50 257 ASP A C 1
ATOM 3360 O O A ASP A 1 227 ? -32.973 21.871 -14.520 0.48 10.35 257 ASP A O 1
ATOM 3361 O O B ASP A 1 227 ? -32.897 21.615 -14.601 0.52 10.01 257 ASP A O 1
ATOM 3378 N N . TYR A 1 228 ? -31.513 21.616 -12.836 1.00 9.37 258 TYR A N 1
ATOM 3379 C CA . TYR A 1 228 ? -30.333 21.566 -13.692 1.00 8.35 258 TYR A CA 1
ATOM 3380 C C . TYR A 1 228 ? -30.301 20.268 -14.511 1.00 7.85 258 TYR A C 1
ATOM 3381 O O . TYR A 1 228 ? -30.082 20.279 -15.721 1.00 8.14 258 TYR A O 1
ATOM 3400 N N . LEU A 1 229 ? -30.512 19.139 -13.844 1.00 7.82 259 LEU A N 1
ATOM 3401 C CA . LEU A 1 229 ? -30.427 17.847 -14.517 1.00 8.19 259 LEU A CA 1
ATOM 3402 C C . LEU A 1 229 ? -31.523 17.700 -15.573 1.00 8.48 259 LEU A C 1
ATOM 3403 O O . LEU A 1 229 ? -31.256 17.281 -16.704 1.00 8.91 259 LEU A O 1
ATOM 3419 N N . ASN A 1 230 ? -32.751 18.093 -15.232 1.00 8.84 260 ASN A N 1
ATOM 3420 C CA . ASN A 1 230 ? -33.838 18.018 -16.199 1.00 9.80 260 ASN A CA 1
ATOM 3421 C C . ASN A 1 230 ? -33.638 18.955 -17.383 1.00 9.68 260 ASN A C 1
ATOM 3422 O O . ASN A 1 230 ? -34.108 18.659 -18.480 1.00 10.48 260 ASN A O 1
ATOM 3433 N N . ALA A 1 231 ? -32.950 20.077 -17.176 1.00 9.05 261 ALA A N 1
ATOM 3434 C CA . ALA A 1 231 ? -32.731 21.019 -18.272 1.00 9.49 261 ALA A CA 1
ATOM 3435 C C . ALA A 1 231 ? -32.007 20.331 -19.426 1.00 8.98 261 ALA A C 1
ATOM 3436 O O . ALA A 1 231 ? -32.358 20.509 -20.592 1.00 9.59 261 ALA A O 1
ATOM 3443 N N . PHE A 1 232 ? -30.978 19.555 -19.110 1.00 7.84 262 PHE A N 1
ATOM 3444 C CA . PHE A 1 232 ? -30.215 18.854 -20.136 1.00 7.38 262 PHE A CA 1
ATOM 3445 C C . PHE A 1 232 ? -31.034 17.717 -20.750 1.00 7.61 262 PHE A C 1
ATOM 3446 O O . PHE A 1 232 ? -31.083 17.559 -21.972 1.00 8.37 262 PHE A O 1
ATOM 3463 N N . VAL A 1 233 ? -31.683 16.908 -19.921 1.00 7.81 263 VAL A N 1
ATOM 3464 C CA . VAL A 1 233 ? -32.473 15.803 -20.454 1.00 8.01 263 VAL A CA 1
ATOM 3465 C C . VAL A 1 233 ? -33.555 16.323 -21.404 1.00 8.56 263 VAL A C 1
ATOM 3466 O O . VAL A 1 233 ? -33.756 15.782 -22.493 1.00 9.04 263 VAL A O 1
ATOM 3479 N N . ASP A 1 234 ? -34.256 17.380 -21.010 1.00 8.70 264 ASP A N 1
ATOM 3480 C CA . ASP A 1 234 ? -35.340 17.896 -21.831 1.00 9.43 264 ASP A CA 1
ATOM 3481 C C . ASP A 1 234 ? -34.826 18.492 -23.141 1.00 9.85 264 ASP A C 1
ATOM 3482 O O . ASP A 1 234 ? -35.548 18.516 -24.136 1.00 10.51 264 ASP A O 1
ATOM 3491 N N . ALA A 1 235 ? -33.592 18.979 -23.138 1.00 10.44 265 ALA A N 1
ATOM 3492 C CA . ALA A 1 235 ? -32.974 19.538 -24.337 1.00 11.33 265 ALA A CA 1
ATOM 3493 C C . ALA A 1 235 ? -32.316 18.461 -25.202 1.00 11.12 265 ALA A C 1
ATOM 3494 O O . ALA A 1 235 ? -31.771 18.769 -26.265 1.00 13.04 265 ALA A O 1
ATOM 3501 N N . GLY A 1 236 ? -32.346 17.215 -24.743 1.00 10.41 266 GLY A N 1
ATOM 3502 C CA . GLY A 1 236 ? -31.755 16.124 -25.486 1.00 10.93 266 GLY A CA 1
ATOM 3503 C C . GLY A 1 236 ? -30.232 16.078 -25.440 1.00 9.87 266 GLY A C 1
ATOM 3504 O O . GLY A 1 236 ? -29.619 15.433 -26.286 1.00 11.71 266 GLY A O 1
ATOM 3508 N N . LEU A 1 237 ? -29.620 16.733 -24.455 1.00 8.51 267 LEU A N 1
ATOM 3509 C CA . LEU A 1 237 ? -28.164 16.853 -24.371 1.00 8.66 267 LEU A CA 1
ATOM 3510 C C . LEU A 1 237 ? -27.601 15.943 -23.282 1.00 8.68 267 LEU A C 1
ATOM 3511 O O . LEU A 1 237 ? -28.142 15.879 -22.186 1.00 9.93 267 LEU A O 1
ATOM 3527 N N . PRO A 1 238 ? -26.503 15.238 -23.574 1.00 7.83 268 PRO A N 1
ATOM 3528 C CA . PRO A 1 238 ? -25.947 14.294 -22.603 1.00 7.60 268 PRO A CA 1
ATOM 3529 C C . PRO A 1 238 ? -25.271 15.017 -21.440 1.00 6.50 268 PRO A C 1
ATOM 3530 O O . PRO A 1 238 ? -24.587 16.023 -21.633 1.00 7.11 268 PRO A O 1
ATOM 3541 N N . LEU A 1 239 ? -25.431 14.460 -20.247 1.00 6.47 269 LEU A N 1
ATOM 3542 C CA . LEU A 1 239 ? -24.933 15.071 -19.022 1.00 6.28 269 LEU A CA 1
ATOM 3543 C C . LEU A 1 239 ? -24.548 13.987 -18.030 1.00 6.00 269 LEU A C 1
ATOM 3544 O O . LEU A 1 239 ? -25.219 12.952 -17.946 1.00 6.78 269 LEU A O 1
ATOM 3560 N N . LEU A 1 240 ? -23.493 14.243 -17.259 1.00 5.70 270 LEU A N 1
ATOM 3561 C CA . LEU A 1 240 ? -23.233 13.502 -16.027 1.00 6.19 270 LEU A CA 1
ATOM 3562 C C . LEU A 1 240 ? -22.830 14.484 -14.942 1.00 5.82 270 LEU A C 1
ATOM 3563 O O . LEU A 1 240 ? -22.491 15.638 -15.199 1.00 6.09 270 LEU A O 1
ATOM 3579 N N . ILE A 1 241 ? -22.866 13.993 -13.711 1.00 5.93 271 ILE A N 1
ATOM 3580 C CA . ILE A 1 241 ? -22.383 14.719 -12.543 1.00 6.15 271 ILE A CA 1
ATOM 3581 C C . ILE A 1 241 ? -20.954 14.205 -12.287 1.00 6.05 271 ILE A C 1
ATOM 3582 O O . ILE A 1 241 ? -20.750 13.196 -11.601 1.00 7.04 271 ILE A O 1
ATOM 3598 N N . GLY A 1 242 ? -19.964 14.867 -12.888 1.00 5.75 272 GLY A N 1
ATOM 3599 C CA . GLY A 1 242 ? -18.604 14.347 -12.901 1.00 6.10 272 GLY A CA 1
ATOM 3600 C C . GLY A 1 242 ? -17.848 14.512 -11.592 1.00 5.77 272 GLY A C 1
ATOM 3601 O O . GLY A 1 242 ? -16.816 13.865 -11.400 1.00 6.19 272 GLY A O 1
ATOM 3605 N N . GLU A 1 243 ? -18.340 15.408 -10.737 1.00 6.07 273 GLU A N 1
ATOM 3606 C CA . GLU A 1 243 ? -17.958 15.478 -9.329 1.00 5.98 273 GLU A CA 1
ATOM 3607 C C . GLU A 1 243 ? -19.179 15.903 -8.543 1.00 6.52 273 GLU A C 1
ATOM 3608 O O . GLU A 1 243 ? -19.971 16.721 -9.004 1.00 6.64 273 GLU A O 1
ATOM 3620 N N . PHE A 1 244 ? -19.302 15.407 -7.321 1.00 7.20 274 PHE A N 1
ATOM 3621 C CA . PHE A 1 244 ? -20.234 15.994 -6.379 1.00 7.74 274 PHE A CA 1
ATOM 3622 C C . PHE A 1 244 ? -19.711 15.785 -4.982 1.00 8.57 274 PHE A C 1
ATOM 3623 O O . PHE A 1 244 ? -18.927 14.865 -4.702 1.00 9.05 274 PHE A O 1
ATOM 3640 N N . GLY A 1 245 ? -20.158 16.698 -4.127 1.00 9.74 275 GLY A N 1
ATOM 3641 C CA . GLY A 1 245 ? -19.946 16.641 -2.697 1.00 10.58 275 GLY A CA 1
ATOM 3642 C C . GLY A 1 245 ? -21.248 16.392 -1.955 1.00 11.04 275 GLY A C 1
ATOM 3643 O O . GLY A 1 245 ? -22.237 15.920 -2.527 1.00 11.11 275 GLY A O 1
ATOM 3647 N N . GLY A 1 246 ? -21.266 16.718 -0.672 1.00 11.72 276 GLY A N 1
ATOM 3648 C CA . GLY A 1 246 ? -22.383 16.320 0.155 1.00 12.22 276 GLY A CA 1
ATOM 3649 C C . GLY A 1 246 ? -22.314 16.956 1.523 1.00 12.47 276 GLY A C 1
ATOM 3650 O O . GLY A 1 246 ? -23.230 17.671 1.917 1.00 12.99 276 GLY A O 1
ATOM 3654 N N . PRO A 1 247 ? -21.225 16.700 2.260 1.00 13.18 277 PRO A N 1
ATOM 3655 C CA . PRO A 1 247 ? -21.103 17.324 3.582 1.00 14.54 277 PRO A CA 1
ATOM 3656 C C . PRO A 1 247 ? -21.094 18.857 3.482 1.00 14.94 277 PRO A C 1
ATOM 3657 O O . PRO A 1 247 ? -20.571 19.432 2.529 1.00 14.71 277 PRO A O 1
ATOM 3668 N N . ALA A 1 248 ? -21.687 19.527 4.459 1.00 16.51 278 ALA A N 1
ATOM 3669 C CA . ALA A 1 248 ? -21.721 20.982 4.430 1.00 18.10 278 ALA A CA 1
ATOM 3670 C C . ALA A 1 248 ? -20.309 21.561 4.458 1.00 19.02 278 ALA A C 1
ATOM 3671 O O . ALA A 1 248 ? -19.428 21.032 5.134 1.00 19.73 278 ALA A O 1
ATOM 3678 N N . ASP A 1 249 ? -20.098 22.632 3.695 1.00 20.30 279 ASP A N 1
ATOM 3679 C CA . ASP A 1 249 ? -18.861 23.408 3.774 1.00 22.19 279 ASP A CA 1
ATOM 3680 C C . ASP A 1 249 ? -19.199 24.859 4.129 1.00 23.82 279 ASP A C 1
ATOM 3681 O O . ASP A 1 249 ? -20.325 25.158 4.529 1.00 23.73 279 ASP A O 1
ATOM 3690 N N . GLN A 1 250 ? -18.232 25.760 4.005 1.00 25.16 280 GLN A N 1
ATOM 3691 C CA . GLN A 1 250 ? -18.445 27.142 4.421 1.00 26.75 280 GLN A CA 1
ATOM 3692 C C . GLN A 1 250 ? -19.428 27.890 3.521 1.00 26.67 280 GLN A C 1
ATOM 3693 O O . GLN A 1 250 ? -19.856 28.994 3.851 1.00 27.56 280 GLN A O 1
ATOM 3707 N N . TYR A 1 251 ? -19.793 27.288 2.394 1.00 25.59 281 TYR A N 1
ATOM 3708 C CA . TYR A 1 251 ? -20.655 27.962 1.428 1.00 25.30 281 TYR A CA 1
ATOM 3709 C C . TYR A 1 251 ? -22.082 27.425 1.404 1.00 24.20 281 TYR A C 1
ATOM 3710 O O . TYR A 1 251 ? -22.967 28.030 0.803 1.00 25.88 281 TYR A O 1
ATOM 3728 N N . GLY A 1 252 ? -22.310 26.291 2.053 1.00 21.68 282 GLY A N 1
ATOM 3729 C CA . GLY A 1 252 ? -23.639 25.717 2.101 1.00 20.27 282 GLY A CA 1
ATOM 3730 C C . GLY A 1 252 ? -23.577 24.215 2.267 1.00 18.51 282 GLY A C 1
ATOM 3731 O O . GLY A 1 252 ? -22.538 23.669 2.622 1.00 18.21 282 GLY A O 1
ATOM 3735 N N . ASP A 1 253 ? -24.697 23.546 2.024 1.00 17.28 283 ASP A N 1
ATOM 3736 C CA . ASP A 1 253 ? -24.776 22.097 2.182 1.00 16.07 283 ASP A CA 1
ATOM 3737 C C . ASP A 1 253 ? -25.274 21.464 0.885 1.00 14.59 283 ASP A C 1
ATOM 3738 O O . ASP A 1 253 ? -26.473 21.502 0.602 1.00 15.03 283 ASP A O 1
ATOM 3747 N N . PRO A 1 254 ? -24.359 20.891 0.075 1.00 13.30 284 PRO A N 1
ATOM 3748 C CA . PRO A 1 254 ? -24.813 20.230 -1.155 1.00 12.24 284 PRO A CA 1
ATOM 3749 C C . PRO A 1 254 ? -25.844 19.148 -0.845 1.00 11.55 284 PRO A C 1
ATOM 3750 O O . PRO A 1 254 ? -25.674 18.407 0.123 1.00 11.83 284 PRO A O 1
ATOM 3761 N N . ASP A 1 255 ? -26.898 19.071 -1.654 1.00 11.46 285 ASP A N 1
ATOM 3762 C CA . ASP A 1 255 ? -27.972 18.098 -1.447 1.00 11.60 285 ASP A CA 1
ATOM 3763 C C . ASP A 1 255 ? -27.668 16.784 -2.170 1.00 11.02 285 ASP A C 1
ATOM 3764 O O . ASP A 1 255 ? -28.211 16.482 -3.238 1.00 11.09 285 ASP A O 1
ATOM 3773 N N . GLU A 1 256 ? -26.781 15.994 -1.575 1.00 10.97 286 GLU A N 1
ATOM 3774 C CA . GLU A 1 256 ? -26.344 14.746 -2.190 1.00 10.75 286 GLU A CA 1
ATOM 3775 C C . GLU A 1 256 ? -27.494 13.753 -2.370 1.00 10.74 286 GLU A C 1
ATOM 3776 O O . GLU A 1 256 ? -27.504 12.989 -3.329 1.00 10.61 286 GLU A O 1
ATOM 3788 N N . ASP A 1 257 ? -28.468 13.761 -1.462 1.00 11.42 287 ASP A N 1
ATOM 3789 C CA . ASP A 1 257 ? -29.568 12.813 -1.566 1.00 12.29 287 ASP A CA 1
ATOM 3790 C C . ASP A 1 257 ? -30.339 13.010 -2.869 1.00 11.47 287 ASP A C 1
ATOM 3791 O O . ASP A 1 257 ? -30.613 12.048 -3.583 1.00 11.80 287 ASP A O 1
ATOM 3800 N N . THR A 1 258 ? -30.688 14.255 -3.181 1.00 11.18 288 THR A N 1
ATOM 3801 C CA . THR A 1 258 ? -31.426 14.531 -4.399 1.00 11.22 288 THR A CA 1
ATOM 3802 C C . THR A 1 258 ? -30.554 14.290 -5.634 1.00 10.32 288 THR A C 1
ATOM 3803 O O . THR A 1 258 ? -31.041 13.815 -6.650 1.00 10.29 288 THR A O 1
ATOM 3814 N N . MET A 1 259 ? -29.262 14.594 -5.550 1.00 9.54 289 MET A N 1
ATOM 3815 C CA . MET A 1 259 ? -28.367 14.335 -6.677 1.00 9.05 289 MET A CA 1
ATOM 3816 C C . MET A 1 259 ? -28.399 12.857 -7.044 1.00 9.11 289 MET A C 1
ATOM 3817 O O . MET A 1 259 ? -28.561 12.499 -8.210 1.00 9.44 289 MET A O 1
ATOM 3831 N N . MET A 1 260 ? -28.208 12.001 -6.046 1.00 9.22 290 MET A N 1
ATOM 3832 C CA . MET A 1 260 ? -28.085 10.580 -6.303 1.00 9.58 290 MET A CA 1
ATOM 3833 C C . MET A 1 260 ? -29.434 9.982 -6.722 1.00 9.68 290 MET A C 1
ATOM 3834 O O . MET A 1 260 ? -29.499 9.158 -7.638 1.00 10.03 290 MET A O 1
ATOM 3848 N N . ALA A 1 261 ? -30.515 10.417 -6.073 1.00 10.05 291 ALA A N 1
ATOM 3849 C CA . ALA A 1 261 ? -31.847 9.920 -6.415 1.00 10.76 291 ALA A CA 1
ATOM 3850 C C . ALA A 1 261 ? -32.255 10.341 -7.824 1.00 10.36 291 ALA A C 1
ATOM 3851 O O . ALA A 1 261 ? -32.824 9.557 -8.578 1.00 11.24 291 ALA A O 1
ATOM 3858 N N . THR A 1 262 ? -31.972 11.589 -8.184 1.00 9.79 292 THR A N 1
ATOM 3859 C CA . THR A 1 262 ? -32.365 12.088 -9.495 1.00 9.95 292 THR A CA 1
ATOM 3860 C C . THR A 1 262 ? -31.473 11.488 -10.590 1.00 9.34 292 THR A C 1
ATOM 3861 O O . THR A 1 262 ? -31.952 11.171 -11.678 1.00 9.37 292 THR A O 1
ATOM 3872 N N . ALA A 1 263 ? -30.191 11.302 -10.300 1.00 8.92 293 ALA A N 1
ATOM 3873 C CA . ALA A 1 263 ? -29.318 10.600 -11.236 1.00 8.83 293 ALA A CA 1
ATOM 3874 C C . ALA A 1 263 ? -29.854 9.189 -11.517 1.00 8.63 293 ALA A C 1
ATOM 3875 O O . ALA A 1 263 ? -29.799 8.714 -12.651 1.00 9.11 293 ALA A O 1
ATOM 3882 N N . GLU A 1 264 ? -30.376 8.516 -10.498 1.00 9.32 294 GLU A N 1
ATOM 3883 C CA . GLU A 1 264 ? -30.950 7.192 -10.702 1.00 10.56 294 GLU A CA 1
ATOM 3884 C C . GLU A 1 264 ? -32.243 7.284 -11.523 1.00 10.46 294 GLU A C 1
ATOM 3885 O O . GLU A 1 264 ? -32.457 6.504 -12.452 1.00 11.19 294 GLU A O 1
ATOM 3897 N N . GLU A 1 265 ? -33.104 8.239 -11.186 1.00 10.23 295 GLU A N 1
ATOM 3898 C CA . GLU A 1 265 ? -34.372 8.389 -11.894 1.00 11.39 295 GLU A CA 1
ATOM 3899 C C . GLU A 1 265 ? -34.162 8.648 -13.386 1.00 10.88 295 GLU A C 1
ATOM 3900 O O . GLU A 1 265 ? -34.838 8.049 -14.228 1.00 11.80 295 GLU A O 1
ATOM 3912 N N . LEU A 1 266 ? -33.236 9.551 -13.700 1.00 9.50 296 LEU A N 1
ATOM 3913 C CA . LEU A 1 266 ? -32.993 9.978 -15.075 1.00 9.32 296 LEU A CA 1
ATOM 3914 C C . LEU A 1 266 ? -31.930 9.124 -15.770 1.00 8.92 296 LEU A C 1
ATOM 3915 O O . LEU A 1 266 ? -31.679 9.294 -16.963 1.00 9.75 296 LEU A O 1
ATOM 3931 N N . GLY A 1 267 ? -31.286 8.214 -15.039 1.00 8.80 297 GLY A N 1
ATOM 3932 C CA . GLY A 1 267 ? -30.211 7.426 -15.617 1.00 8.70 297 GLY A CA 1
ATOM 3933 C C . GLY A 1 267 ? -29.021 8.273 -16.067 1.00 7.94 297 GLY A C 1
ATOM 3934 O O . GLY A 1 267 ? -28.479 8.060 -17.152 1.00 8.38 297 GLY A O 1
ATOM 3938 N N . LEU A 1 268 ? -28.625 9.230 -15.232 1.00 7.02 298 LEU A N 1
ATOM 3939 C CA . LEU A 1 268 ? -27.447 10.049 -15.503 1.00 7.00 298 LEU A CA 1
ATOM 3940 C C . LEU A 1 268 ? -26.279 9.555 -14.659 1.00 6.65 298 LEU A C 1
ATOM 3941 O O . LEU A 1 268 ? -26.455 9.115 -13.511 1.00 7.09 298 LEU A O 1
ATOM 3957 N N . GLY A 1 269 ? -25.086 9.607 -15.235 1.00 6.07 299 GLY A N 1
ATOM 3958 C CA . GLY A 1 269 ? -23.890 9.221 -14.515 1.00 6.21 299 GLY A CA 1
ATOM 3959 C C . GLY A 1 269 ? -23.557 10.126 -13.336 1.00 5.88 299 GLY A C 1
ATOM 3960 O O . GLY A 1 269 ? -23.895 11.313 -13.330 1.00 6.32 299 GLY A O 1
ATOM 3964 N N . TYR A 1 270 ? -22.847 9.567 -12.356 1.00 5.79 300 TYR A N 1
ATOM 3965 C CA . TYR A 1 270 ? -22.235 10.366 -11.301 1.00 6.08 300 TYR A CA 1
ATOM 3966 C C . TYR A 1 270 ? -20.890 9.767 -10.926 1.00 5.69 300 TYR A C 1
ATOM 3967 O O . TYR A 1 270 ? -20.675 8.547 -11.018 1.00 6.07 300 TYR A O 1
ATOM 3985 N N . LEU A 1 271 ? -19.995 10.648 -10.496 1.00 5.63 301 LEU A N 1
ATOM 3986 C CA . LEU A 1 271 ? -18.662 10.291 -10.041 1.00 5.74 301 LEU A CA 1
ATOM 3987 C C . LEU A 1 271 ? -18.404 11.094 -8.763 1.00 5.80 301 LEU A C 1
ATOM 3988 O O . LEU A 1 271 ? -18.301 12.322 -8.795 1.00 6.54 301 LEU A O 1
ATOM 4004 N N . ALA A 1 272 ? -18.325 10.404 -7.629 1.00 6.17 302 ALA A N 1
ATOM 4005 C CA . ALA A 1 272 ? -18.137 11.079 -6.350 1.00 6.49 302 ALA A CA 1
ATOM 4006 C C . ALA A 1 272 ? -16.706 11.588 -6.201 1.00 5.97 302 ALA A C 1
ATOM 4007 O O . ALA A 1 272 ? -15.756 10.958 -6.666 1.00 6.48 302 ALA A O 1
ATOM 4014 N N . TRP A 1 273 ? -16.563 12.726 -5.526 1.00 6.38 303 TRP A N 1
ATOM 4015 C CA . TRP A 1 273 ? -15.249 13.256 -5.167 1.00 6.35 303 TRP A CA 1
ATOM 4016 C C . TRP A 1 273 ? -15.024 13.031 -3.669 1.00 6.63 303 TRP A C 1
ATOM 4017 O O . TRP A 1 273 ? -15.872 13.482 -2.887 1.00 7.47 303 TRP A O 1
ATOM 4038 N N . SER A 1 274 ? -13.955 12.352 -3.224 1.00 6.62 304 SER A N 1
ATOM 4039 C CA . SER A 1 274 ? -12.968 11.608 -4.009 1.00 6.44 304 SER A CA 1
ATOM 4040 C C . SER A 1 274 ? -12.493 10.450 -3.130 1.00 6.03 304 SER A C 1
ATOM 4041 O O . SER A 1 274 ? -12.817 10.371 -1.947 1.00 6.57 304 SER A O 1
ATOM 4049 N N . TRP A 1 275 ? -11.727 9.535 -3.707 1.00 5.96 305 TRP A N 1
ATOM 4050 C CA . TRP A 1 275 ? -11.312 8.342 -2.983 1.00 6.28 305 TRP A CA 1
ATOM 4051 C C . TRP A 1 275 ? -10.586 8.681 -1.678 1.00 6.53 305 TRP A C 1
ATOM 4052 O O . TRP A 1 275 ? -11.005 8.236 -0.605 1.00 7.25 305 TRP A O 1
ATOM 4073 N N . SER A 1 276 ? -9.502 9.449 -1.760 1.00 6.90 306 SER A N 1
ATOM 4074 C CA . SER A 1 276 ? -8.753 9.834 -0.570 1.00 7.27 306 SER A CA 1
ATOM 4075 C C . SER A 1 276 ? -7.755 10.921 -0.929 1.00 7.82 306 SER A C 1
ATOM 4076 O O . SER A 1 276 ? -7.445 11.123 -2.104 1.00 8.04 306 SER A O 1
ATOM 4084 N N . GLY A 1 277 ? -7.228 11.597 0.087 1.00 8.17 307 GLY A N 1
ATOM 4085 C CA . GLY A 1 277 ? -6.109 12.494 -0.095 1.00 9.00 307 GLY A CA 1
ATOM 4086 C C . GLY A 1 277 ? -6.425 13.973 -0.223 1.00 8.95 307 GLY A C 1
ATOM 4087 O O . GLY A 1 277 ? -5.533 14.757 -0.560 1.00 10.28 307 GLY A O 1
ATOM 4091 N N . ASN A 1 278 ? -7.652 14.396 0.051 1.00 8.79 308 ASN A N 1
ATOM 4092 C CA . ASN A 1 278 ? -7.950 15.819 0.030 1.00 9.46 308 ASN A CA 1
ATOM 4093 C C . ASN A 1 278 ? -7.213 16.539 1.142 1.00 11.25 308 ASN A C 1
ATOM 4094 O O . ASN A 1 278 ? -6.982 15.990 2.218 1.00 11.77 308 ASN A O 1
ATOM 4105 N N . THR A 1 279 ? -6.852 17.788 0.903 1.00 14.29 309 THR A N 1
ATOM 4106 C CA . THR A 1 279 ? -6.224 18.586 1.941 1.00 17.80 309 THR A CA 1
ATOM 4107 C C . THR A 1 279 ? -7.134 18.619 3.170 1.00 18.88 309 THR A C 1
ATOM 4108 O O . THR A 1 279 ? -6.660 18.466 4.298 1.00 20.02 309 THR A O 1
ATOM 4119 N N . ASP A 1 280 ? -8.433 18.802 2.948 1.00 20.03 310 ASP A N 1
ATOM 4120 C CA . ASP A 1 280 ? -9.442 18.616 3.991 1.00 20.99 310 ASP A CA 1
ATOM 4121 C C . ASP A 1 280 ? -10.139 17.278 3.756 1.00 18.95 310 ASP A C 1
ATOM 4122 O O . ASP A 1 280 ? -10.862 17.127 2.776 1.00 18.43 310 ASP A O 1
ATOM 4131 N N . PRO A 1 281 ? -9.916 16.291 4.636 1.00 17.80 311 PRO A N 1
ATOM 4132 C CA . PRO A 1 281 ? -10.438 14.941 4.374 1.00 16.83 311 PRO A CA 1
ATOM 4133 C C . PRO A 1 281 ? -11.965 14.771 4.506 1.00 15.87 311 PRO A C 1
ATOM 4134 O O . PRO A 1 281 ? -12.460 13.649 4.425 1.00 15.90 311 PRO A O 1
ATOM 4145 N N . VAL A 1 282 ? -12.710 15.853 4.687 1.00 16.15 312 VAL A N 1
ATOM 4146 C CA . VAL A 1 282 ? -14.163 15.734 4.746 1.00 14.84 312 VAL A CA 1
ATOM 4147 C C . VAL A 1 282 ? -14.746 15.052 3.490 1.00 12.84 312 VAL A C 1
ATOM 4148 O O . VAL A 1 282 ? -15.755 14.352 3.575 1.00 13.28 312 VAL A O 1
ATOM 4161 N N . LEU A 1 283 ? -14.113 15.238 2.333 1.00 10.98 313 LEU A N 1
ATOM 4162 C CA . LEU A 1 283 ? -14.575 14.585 1.101 1.00 9.21 313 LEU A CA 1
ATOM 4163 C C . LEU A 1 283 ? -13.793 13.310 0.773 1.00 8.24 313 LEU A C 1
ATOM 4164 O O . LEU A 1 283 ? -14.003 12.730 -0.284 1.00 8.76 313 LEU A O 1
ATOM 4180 N N . ASP A 1 284 ? -12.926 12.846 1.669 1.00 7.85 314 ASP A N 1
ATOM 4181 C CA . ASP A 1 284 ? -12.278 11.549 1.450 1.00 8.11 314 ASP A CA 1
ATOM 4182 C C . ASP A 1 284 ? -13.287 10.437 1.713 1.00 8.03 314 ASP A C 1
ATOM 4183 O O . ASP A 1 284 ? -13.838 10.360 2.817 1.00 9.64 314 ASP A O 1
ATOM 4192 N N . LEU A 1 285 ? -13.511 9.564 0.737 1.00 7.38 315 LEU A N 1
ATOM 4193 C CA . LEU A 1 285 ? -14.388 8.424 0.926 1.00 7.59 315 LEU A CA 1
ATOM 4194 C C . LEU A 1 285 ? -13.770 7.418 1.901 1.00 7.49 315 LEU A C 1
ATOM 4195 O O . LEU A 1 285 ? -14.484 6.832 2.721 1.00 8.00 315 LEU A O 1
ATOM 4211 N N . VAL A 1 286 ? -12.449 7.224 1.807 1.00 7.76 316 VAL A N 1
ATOM 4212 C CA . VAL A 1 286 ? -11.690 6.436 2.770 1.00 8.14 316 VAL A CA 1
ATOM 4213 C C . VAL A 1 286 ? -10.571 7.294 3.343 1.00 8.46 316 VAL A C 1
ATOM 4214 O O . VAL A 1 286 ? -10.014 8.147 2.657 1.00 8.50 316 VAL A O 1
ATOM 4227 N N . LEU A 1 287 ? -10.242 7.063 4.612 1.00 8.70 317 LEU A N 1
ATOM 4228 C CA . LEU A 1 287 ? -9.145 7.767 5.249 1.00 9.40 317 LEU A CA 1
ATOM 4229 C C . LEU A 1 287 ? -7.843 7.051 4.926 1.00 10.04 317 LEU A C 1
ATOM 4230 O O . LEU A 1 287 ? -7.763 5.816 4.962 1.00 11.23 317 LEU A O 1
ATOM 4246 N N . ASP A 1 288 ? -6.824 7.829 4.587 1.00 10.35 318 ASP A N 1
ATOM 4247 C CA . ASP A 1 288 ? -5.485 7.286 4.395 1.00 11.78 318 ASP A CA 1
ATOM 4248 C C . ASP A 1 288 ? -5.439 6.190 3.346 1.00 10.41 318 ASP A C 1
ATOM 4249 O O . ASP A 1 288 ? -4.666 5.258 3.490 1.00 11.10 318 ASP A O 1
ATOM 4258 N N . PHE A 1 289 ? -6.304 6.258 2.337 1.00 9.24 319 PHE A N 1
ATOM 4259 C CA . PHE A 1 289 ? -6.278 5.316 1.217 1.00 8.99 319 PHE A CA 1
ATOM 4260 C C . PHE A 1 289 ? -6.572 3.894 1.701 1.00 9.54 319 PHE A C 1
ATOM 4261 O O . PHE A 1 289 ? -6.244 2.929 1.014 1.00 10.24 319 PHE A O 1
ATOM 4278 N N . ASP A 1 290 ? -7.247 3.774 2.843 1.00 10.01 320 ASP A N 1
ATOM 4279 C CA . ASP A 1 290 ? -7.454 2.484 3.500 1.00 11.03 320 ASP A CA 1
ATOM 4280 C C . ASP A 1 290 ? -8.933 2.083 3.430 1.00 10.11 320 ASP A C 1
ATOM 4281 O O . ASP A 1 290 ? -9.762 2.704 4.093 1.00 10.25 320 ASP A O 1
ATOM 4290 N N . PRO A 1 291 ? -9.277 1.042 2.636 1.00 11.36 321 PRO A N 1
ATOM 4291 C CA . PRO A 1 291 ? -10.682 0.601 2.579 1.00 12.73 321 PRO A CA 1
ATOM 4292 C C . PRO A 1 291 ? -11.307 0.217 3.929 1.00 12.90 321 PRO A C 1
ATOM 4293 O O . PRO A 1 291 ? -12.539 0.204 4.049 1.00 12.89 321 PRO A O 1
ATOM 4304 N N . THR A 1 292 ? -10.490 -0.104 4.928 1.00 13.38 322 THR A N 1
ATOM 4305 C CA . THR A 1 292 ? -11.029 -0.437 6.248 1.00 14.68 322 THR A CA 1
ATOM 4306 C C . THR A 1 292 ? -11.275 0.805 7.115 1.00 14.63 322 THR A C 1
ATOM 4307 O O . THR A 1 292 ? -11.600 0.696 8.299 1.00 16.45 322 THR A O 1
ATOM 4318 N N . ARG A 1 293 ? -11.119 1.980 6.514 1.00 13.26 323 ARG A N 1
ATOM 4319 C CA . ARG A 1 293 ? -11.363 3.247 7.198 1.00 12.71 323 ARG A CA 1
ATOM 4320 C C . ARG A 1 293 ? -12.286 4.140 6.375 1.00 10.98 323 ARG A C 1
ATOM 4321 O O . ARG A 1 293 ? -11.962 5.292 6.073 1.00 11.03 323 ARG A O 1
ATOM 4342 N N . LEU A 1 294 ? -13.448 3.607 6.010 1.00 11.53 324 LEU A N 1
ATOM 4343 C CA . LEU A 1 294 ? -14.459 4.416 5.334 1.00 11.86 324 LEU A CA 1
ATOM 4344 C C . LEU A 1 294 ? -14.884 5.573 6.213 1.00 11.05 324 LEU A C 1
ATOM 4345 O O . LEU A 1 294 ? -15.146 5.399 7.405 1.00 11.43 324 LEU A O 1
ATOM 4361 N N . SER A 1 295 ? -14.992 6.749 5.616 1.00 11.39 325 SER A N 1
ATOM 4362 C CA . SER A 1 295 ? -15.493 7.914 6.307 1.00 11.67 325 SER A CA 1
ATOM 4363 C C . SER A 1 295 ? -17.008 7.898 6.290 1.00 11.84 325 SER A C 1
ATOM 4364 O O . SER A 1 295 ? -17.631 7.042 5.659 1.00 10.92 325 SER A O 1
ATOM 4372 N N . SER A 1 296 ? -17.604 8.864 6.971 1.00 13.70 326 SER A N 1
ATOM 4373 C CA . SER A 1 296 ? -19.047 9.062 6.898 1.00 15.05 326 SER A CA 1
ATOM 4374 C C . SER A 1 296 ? -19.513 9.277 5.455 1.00 13.76 326 SER A C 1
ATOM 4375 O O . SER A 1 296 ? -20.518 8.721 5.020 1.00 13.51 326 SER A O 1
ATOM 4383 N N . TRP A 1 297 ? -18.771 10.083 4.717 1.00 11.98 327 TRP A N 1
ATOM 4384 C CA . TRP A 1 297 ? -19.067 10.342 3.315 1.00 10.73 327 TRP A CA 1
ATOM 4385 C C . TRP A 1 297 ? -18.924 9.059 2.473 1.00 9.51 327 TRP A C 1
ATOM 4386 O O . TRP A 1 297 ? -19.771 8.775 1.624 1.00 9.68 327 TRP A O 1
ATOM 4407 N N . GLY A 1 298 ? -17.883 8.272 2.730 1.00 9.02 328 GLY A N 1
ATOM 4408 C CA . GLY A 1 298 ? -17.720 6.989 2.063 1.00 8.26 328 GLY A CA 1
ATOM 4409 C C . GLY A 1 298 ? -18.888 6.046 2.318 1.00 8.82 328 GLY A C 1
ATOM 4410 O O . GLY A 1 298 ? -19.382 5.392 1.403 1.00 8.92 328 GLY A O 1
ATOM 4414 N N A GLU A 1 299 ? -19.341 5.943 3.558 0.49 9.47 329 GLU A N 1
ATOM 4415 N N B GLU A 1 299 ? -19.319 5.975 3.579 0.51 9.36 329 GLU A N 1
ATOM 4416 C CA A GLU A 1 299 ? -20.483 5.085 3.825 0.49 10.81 329 GLU A CA 1
ATOM 4417 C CA B GLU A 1 299 ? -20.478 5.172 3.968 0.51 10.64 329 GLU A CA 1
ATOM 4418 C C A GLU A 1 299 ? -21.701 5.568 3.037 0.49 10.66 329 GLU A C 1
ATOM 4419 C C B GLU A 1 299 ? -21.718 5.574 3.160 0.51 10.75 329 GLU A C 1
ATOM 4420 O O A GLU A 1 299 ? -22.421 4.766 2.444 0.49 10.83 329 GLU A O 1
ATOM 4421 O O B GLU A 1 299 ? -22.465 4.723 2.684 0.51 10.85 329 GLU A O 1
ATOM 4444 N N . ARG A 1 300 ? -21.938 6.876 3.027 1.00 10.56 330 ARG A N 1
ATOM 4445 C CA . ARG A 1 300 ? -23.094 7.410 2.302 1.00 10.94 330 ARG A CA 1
ATOM 4446 C C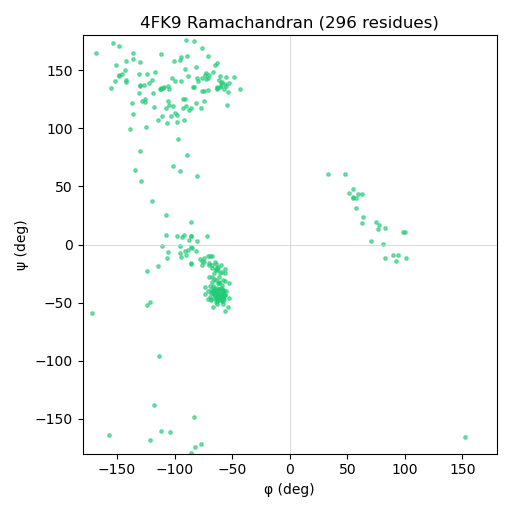 . ARG A 1 300 ? -23.031 7.070 0.809 1.00 10.42 330 ARG A C 1
ATOM 4447 O O . ARG A 1 300 ? -24.012 6.597 0.221 1.00 10.76 330 ARG A O 1
ATOM 4469 N N . VAL A 1 301 ? -21.890 7.327 0.185 1.00 9.76 331 VAL A N 1
ATOM 4470 C CA . VAL A 1 301 ? -21.768 7.141 -1.252 1.00 9.60 331 VAL A CA 1
ATOM 4471 C C . VAL A 1 301 ? -21.742 5.680 -1.668 1.00 8.86 331 VAL A C 1
ATOM 4472 O O . VAL A 1 301 ? -22.382 5.297 -2.652 1.00 9.53 331 VAL A O 1
ATOM 4485 N N A LEU A 1 302 ? -20.987 4.860 -0.946 0.37 9.00 332 LEU A N 1
ATOM 4486 N N B LEU A 1 302 ? -21.001 4.856 -0.937 0.63 8.97 332 LEU A N 1
ATOM 4487 C CA A LEU A 1 302 ? -20.888 3.449 -1.297 0.37 9.45 332 LEU A CA 1
ATOM 4488 C CA B LEU A 1 302 ? -20.890 3.449 -1.307 0.63 9.58 332 LEU A CA 1
ATOM 4489 C C A LEU A 1 302 ? -22.163 2.696 -0.950 0.37 10.17 332 LEU A C 1
ATOM 4490 C C B LEU A 1 302 ? -22.134 2.661 -0.933 0.63 10.15 332 LEU A C 1
ATOM 4491 O O A LEU A 1 302 ? -22.714 1.979 -1.784 0.37 10.43 332 LEU A O 1
ATOM 4492 O O B LEU A 1 302 ? -22.633 1.870 -1.731 0.63 10.29 332 LEU A O 1
ATOM 4523 N N . HIS A 1 303 ? -22.635 2.870 0.282 1.00 10.62 333 HIS A N 1
ATOM 4524 C CA . HIS A 1 303 ? -23.632 1.963 0.856 1.00 12.17 333 HIS A CA 1
ATOM 4525 C C . HIS A 1 303 ? -25.012 2.548 1.085 1.00 12.96 333 HIS A C 1
ATOM 4526 O O . HIS A 1 303 ? -25.925 1.822 1.455 1.00 14.77 333 HIS A O 1
ATOM 4542 N N . GLY A 1 304 ? -25.175 3.847 0.880 1.00 12.37 334 GLY A N 1
ATOM 4543 C CA . GLY A 1 304 ? -26.458 4.477 1.121 1.00 12.89 334 GLY A CA 1
ATOM 4544 C C . GLY A 1 304 ? -27.403 4.391 -0.062 1.00 13.05 334 GLY A C 1
ATOM 4545 O O . GLY A 1 304 ? -27.073 3.813 -1.106 1.00 12.73 334 GLY A O 1
ATOM 4549 N N . PRO A 1 305 ? -28.605 4.966 0.102 1.00 13.60 335 PRO A N 1
ATOM 4550 C CA . PRO A 1 305 ? -29.609 4.939 -0.964 1.00 13.80 335 PRO A CA 1
ATOM 4551 C C . PRO A 1 305 ? -29.067 5.515 -2.273 1.00 12.12 335 PRO A C 1
ATOM 4552 O O . PRO A 1 305 ? -28.400 6.557 -2.274 1.00 12.54 335 PRO A O 1
ATOM 4563 N N . ASP A 1 306 ? -29.366 4.830 -3.372 1.00 11.37 336 ASP A N 1
ATOM 4564 C CA . ASP A 1 306 ? -28.943 5.239 -4.711 1.00 10.72 336 ASP A CA 1
ATOM 4565 C C . ASP A 1 306 ? -27.421 5.260 -4.859 1.00 10.03 336 ASP A C 1
ATOM 4566 O O . ASP A 1 306 ? -26.904 5.864 -5.800 1.00 10.38 336 ASP A O 1
ATOM 4575 N N . GLY A 1 307 ? -26.715 4.577 -3.957 1.00 9.79 337 GLY A N 1
ATOM 4576 C CA . GLY A 1 307 ? -25.267 4.581 -3.922 1.00 10.01 337 GLY A CA 1
ATOM 4577 C C . GLY A 1 307 ? -24.626 3.611 -4.882 1.00 9.52 337 GLY A C 1
ATOM 4578 O O . GLY A 1 307 ? -25.295 2.961 -5.692 1.00 9.64 337 GLY A O 1
ATOM 4582 N N . ILE A 1 308 ? -23.308 3.512 -4.794 1.00 9.52 338 ILE A N 1
ATOM 4583 C CA . ILE A 1 308 ? -22.560 2.784 -5.791 1.00 10.27 338 ILE A CA 1
ATOM 4584 C C . ILE A 1 308 ? -22.844 1.294 -5.713 1.00 10.74 338 ILE A C 1
ATOM 4585 O O . ILE A 1 308 ? -23.126 0.645 -6.716 1.00 11.35 338 ILE A O 1
ATOM 4601 N N . THR A 1 309 ? -22.793 0.736 -4.525 1.00 11.94 339 THR A N 1
ATOM 4602 C CA . THR A 1 309 ? -22.910 -0.693 -4.450 1.00 14.08 339 THR A CA 1
ATOM 4603 C C . THR A 1 309 ? -24.332 -1.122 -4.893 1.00 14.25 339 THR A C 1
ATOM 4604 O O . THR A 1 309 ? -24.491 -2.126 -5.590 1.00 16.38 339 THR A O 1
ATOM 4615 N N . GLU A 1 310 ? -25.346 -0.319 -4.563 1.00 12.76 340 GLU A N 1
ATOM 4616 C CA . GLU A 1 310 ? -26.730 -0.579 -4.976 1.00 13.62 340 GLU A CA 1
ATOM 4617 C C . GLU A 1 310 ? -26.980 -0.466 -6.479 1.00 13.03 340 GLU A C 1
ATOM 4618 O O . GLU A 1 310 ? -27.761 -1.247 -7.033 1.00 15.34 340 GLU A O 1
ATOM 4630 N N . THR A 1 311 ? -26.369 0.519 -7.135 1.00 9.94 341 THR A N 1
ATOM 4631 C CA . THR A 1 311 ? -26.797 0.889 -8.483 1.00 9.81 341 THR A CA 1
ATOM 4632 C C . THR A 1 311 ? -25.787 0.636 -9.606 1.00 9.86 341 THR A C 1
ATOM 4633 O O . THR A 1 311 ? -26.169 0.618 -10.774 1.00 10.58 341 THR A O 1
ATOM 4644 N N . SER A 1 312 ? -24.513 0.461 -9.293 1.00 8.50 342 SER A N 1
ATOM 4645 C CA . SER A 1 312 ? -23.509 0.394 -10.351 1.00 8.08 342 SER A CA 1
ATOM 4646 C C . SER A 1 312 ? -23.537 -0.931 -11.106 1.00 8.71 342 SER A C 1
ATOM 4647 O O . SER A 1 312 ? -23.518 -1.996 -10.497 1.00 10.55 342 SER A O 1
ATOM 4655 N N . ARG A 1 313 ? -23.526 -0.855 -12.434 1.00 8.02 343 ARG A N 1
ATOM 4656 C CA . ARG A 1 313 ? -23.429 -2.032 -13.300 1.00 8.52 343 ARG A CA 1
ATOM 4657 C C . ARG A 1 313 ? -22.160 -1.941 -14.148 1.00 8.07 343 ARG A C 1
ATOM 4658 O O . ARG A 1 313 ? -21.907 -0.922 -14.787 1.00 7.94 343 ARG A O 1
ATOM 4679 N N . GLU A 1 314 ? -21.374 -3.011 -14.168 1.00 8.04 344 GLU A N 1
ATOM 4680 C CA . GLU A 1 314 ? -20.159 -3.068 -14.972 1.00 7.68 344 GLU A CA 1
ATOM 4681 C C . GLU A 1 314 ? -20.453 -2.773 -16.448 1.00 7.09 344 GLU A C 1
ATOM 4682 O O . GLU A 1 314 ? -21.492 -3.166 -16.974 1.00 7.86 344 GLU A O 1
ATOM 4694 N N . ALA A 1 315 ? -19.537 -2.087 -17.120 1.00 7.20 345 ALA A N 1
ATOM 4695 C CA . ALA A 1 315 ? -19.661 -1.893 -18.559 1.00 7.35 345 ALA A CA 1
ATOM 4696 C C . ALA A 1 315 ? -19.681 -3.251 -19.258 1.00 7.64 345 ALA A C 1
ATOM 4697 O O . ALA A 1 315 ? -18.898 -4.150 -18.933 1.00 8.35 345 ALA A O 1
ATOM 4704 N N . THR A 1 316 ? -20.575 -3.398 -20.226 1.00 7.78 346 THR A N 1
ATOM 4705 C CA . THR A 1 316 ? -20.738 -4.680 -20.903 1.00 8.61 346 THR A CA 1
ATOM 4706 C C . THR A 1 316 ? -19.614 -5.004 -21.885 1.00 8.45 346 THR A C 1
ATOM 4707 O O . THR A 1 316 ? -19.453 -6.166 -22.250 1.00 9.63 346 THR A O 1
ATOM 4718 N N . VAL A 1 317 ? -18.801 -4.024 -22.263 1.00 8.38 347 VAL A N 1
ATOM 4719 C CA . VAL A 1 317 ? -17.671 -4.308 -23.136 1.00 8.70 347 VAL A CA 1
ATOM 4720 C C . VAL A 1 317 ? -16.697 -5.314 -22.497 1.00 9.23 347 VAL A C 1
ATOM 4721 O O . VAL A 1 317 ? -15.970 -6.014 -23.199 1.00 11.54 347 VAL A O 1
ATOM 4734 N N . PHE A 1 318 ? -16.688 -5.394 -21.168 1.00 9.00 348 PHE A N 1
ATOM 4735 C CA . PHE A 1 318 ? -15.777 -6.303 -20.461 1.00 10.54 348 PHE A CA 1
ATOM 4736 C C . PHE A 1 318 ? -16.297 -7.722 -20.387 1.00 13.75 348 PHE A C 1
ATOM 4737 O O . PHE A 1 318 ? -15.575 -8.630 -19.986 1.00 17.48 348 PHE A O 1
#

Organism: Streptomyces sp. (strain SirexAA-E / ActE) (NCBI:txid862751)

Foldseek 3Di:
DDPPDDDDDDPDPDDDQAAFFDDLQFTAGNVGHTAAFAFFEDACQVCVPQLCLLLVRVVLLGQAYEYEAALPLQGDHQDLVNVLVSQVVCVVSLHAYEYAHAQLFAPPHDPSRDALVSLLVSVLVNCVSCRPCQNRYEYASHAQRHADPPQLVVQVRLLVSLLSNVVSPDNHQYEYAGHNRRACLVCNCLVCVVVSQVSNVRSRYAYEGAFEFSQADLCSQLVSVVSCVVVSHHYAHAEYDAPADPRHGHPVVSNLVVCVVSSHYHYYPHCEDDPDGNRHQAYPSDPVRGDPNVCCQSPNPSHNSVDRDRDPVD

Sequence (314 aa):
HHHHHHAIAENLYFQSAAGLHISDGRLVEGNGNDFVMRGINHAHTWYPGETQSLADIKATGANTVRVVLSDGYRWSENSPEDVASIIARCKAERLICVLEVHDTTGYGEDAAAGTLDHAADYWIGLKDVVLDGEEDYVVINIGNEPWGNADPAGWTAPTTAAIQKLRAAGFAHTIMVDAPNWGQDWEGVMRADARRSSVYDADPTGNLIFSIHMYSVYDTAAKVTDDYLNAFVDAGLPLLIGEFGGPADQYGDPDEDTMMATAEELGLGYLAWSWSGNTDPVLDLVLDFDPTRLSSWGEERVLLHGPDGITETSREATVF

InterPro domains:
  IPR001547 Glycoside hydrolase, family 5 [PF00150] (63-308)
  IPR001919 Carbohydrate-binding type-2 domain [PF00553] (459-559)
  IPR001919 Carbohydrate-binding type-2 domain [PS51173] (452-562)
  IPR001919 Carbohydrate-binding type-2 domain [SM00637] (459-559)
  IPR003961 Fibronectin type III [PF00041] (362-444)
  IPR003961 Fibronectin type III [PS50853] (362-451)
  IPR003961 Fibronectin type III [SM00060] (360-437)
  IPR003961 Fibronectin type III [cd00063] (360-448)
  IPR008965 CBM2/CBM3, carbohydrate-binding domain superfamily [SSF49384] (454-560)
  IPR012291 CBM2, carbohydrate-binding domain superfamily [G3DSA:2.60.40.290] (454-561)
  IPR013783 Immunoglobulin-like fold [G3DSA:2.60.40.10] (358-448)
  IPR017853 Glycoside hydrolase superfamily [SSF51445] (53-346)
  IPR036116 Fibronectin type III superfamily [SSF49265] (357-451)

CATH classification: 3.20.20.80

Secondary structure (DSSP, 8-state):
--------PPP-SS--S-SSEEETTEEE-TTS-B---EEEEE-GGG-TT-TTHHHHHHHTT-SEEEEEE--SSSSPPPPHHHHHHHHHHHHHTT-EEEEEEGGGTTTTTSTT---HHHHHHHHHHTHHHHTT-TTTEEEE--SS---SS-GGGGHHHHHHHHHHHHHTT--S-EEEE-TTTTT-TT-HHHHHHHHHHHT-TT--EEEEEEESTT--SHHHHHHHHHHHHHTT--EEEEEE--S-BTTB---HHHHHHHHHHHT-EEEES-SS--SSGGG-SBGGG-TTSB-HHHHHHHHSTT-HHHH----TT-